Protein AF-0000000070424679 (afdb_homodimer)

InterPro domains:
  IPR006015 Universal stress protein A family [PR01438] (1-17)
  IPR006015 Universal stress protein A family [PR01438] (101-113)
  IPR006015 Universal stress protein A family [PR01438] (119-141)
  IPR006016 UspA [PF00582] (3-141)
  IPR014729 Rossmann-like alpha/beta/alpha sandwich fold [G3DSA:3.40.50.620] (1-145)

pLDDT: mean 89.79, std 11.65, range [38.34, 98.81]

Solvent-accessible surface area (backbone atoms only — not comparable to full-atom values): 15444 Å² total; per-residue (Å²): 121,49,31,36,35,32,47,42,64,94,25,70,28,18,50,46,26,52,52,51,39,57,71,69,49,62,54,93,71,39,44,36,35,39,36,29,51,55,81,71,73,72,66,55,88,82,44,55,70,65,57,46,51,51,49,49,50,50,50,51,50,51,50,50,52,48,45,51,53,52,49,47,55,29,50,76,68,71,41,67,63,43,77,43,79,46,89,40,91,48,49,29,58,51,52,35,49,49,34,58,76,63,60,27,57,28,36,38,28,15,28,42,56,80,68,81,62,78,88,42,72,53,28,72,43,42,51,44,31,66,60,61,36,76,33,23,30,35,37,24,41,66,67,78,126,123,48,31,35,34,33,49,41,64,93,26,69,28,18,50,45,26,52,51,50,41,56,73,69,48,62,54,93,71,40,42,35,34,40,37,29,51,56,81,69,73,75,66,55,88,82,42,55,70,66,58,46,51,51,50,48,49,49,51,51,49,52,50,51,52,50,44,51,52,54,48,47,55,29,50,76,69,71,42,66,63,43,79,43,78,46,89,41,92,49,47,29,58,51,51,35,49,49,35,58,75,63,60,29,57,29,36,38,28,15,26,44,54,80,67,82,62,78,87,42,73,53,28,73,44,42,51,44,32,68,61,62,36,76,34,23,31,36,37,25,39,64,68,78,126

Secondary structure (DSSP, 8-state):
--EEEEE--SSHHHHHHHHHHHHHT--TT-EEEEEE-------GGGS-HHHHHHHHHHHHHHHHHHHHHHHHHHHHTT--EEEEE---S-HHHHHHHHHHHTT-SEEEEES--S---TT-SS-HHHHHHHHH-SS-EEEE-----/--EEEEE--SSHHHHHHHHHHHHHT--TT-EEEEEE-------GGGS-HHHHHHHHHHHHHHHHHHHHHHHHHHHHTT--EEEEE---S-HHHHHHHHHHHTT-SEEEEES--S---TT-SS-HHHHHHHHH-SS-EEEE-----

Nearest PDB structures (foldseek):
  3hgm-assembly2_D  TM=7.136E-01  e=1.224E-08  Halomonas elongata
  4wy2-assembly1_A-2  TM=7.194E-01  e=3.970E-05  Proteus mirabilis HI4320
  4r2k-assembly1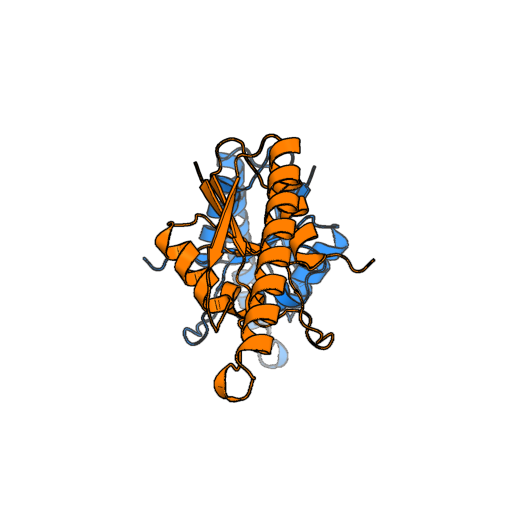_A-2  TM=7.271E-01  e=1.182E-04  Salmonella enterica subsp. enterica serovar Typhimurium str. LT2
  5cb0-assembly1_A  TM=6.574E-01  e=2.245E-04  Escherichia coli K-12
  5cb0-assembly1_B  TM=6.335E-01  e=4.000E-04  Escherichia coli K-12

Radius of gyration: 21.27 Å; Cα contacts (8 Å, |Δi|>4): 521; chains: 2; bounding box: 37×75×49 Å

Foldseek 3Di:
DFEEEQEADPFVQSVCQLVVCLVPPDDPPYEYEYEYEDAPPCPVPVDDPVVSVVVVVVSVVRLVVRVCVVCVVCVVSVHDYHYYYDYDNQLLVVSLVVCVVVVGQEYTYEQDDDDPDPVDSRDPSLVSNCVRHPHYYHYDYDDDD/DFEEEQEADPFVQSVCQLVVCLVPPDDPPYEYEYEYEDAPPCPVPVDDPVVSVVVVVVSVVRLVVRVCVSCVVCVVSVHDYHYYYDYDNQLLVVSLVVCVVVVGQEYTYEQDDPDPDPVDSRDPSLVSNCVRHPHYYHYDYDPDD

Organism: Crassostrea virginica (NCBI:txid6565)

Sequence (290 aa):
MATVVISVDESEFADYAFQWYVTNFHKPGNKVILLHVPESYINATTMSPGRVMELQRESDGKTSDLKQKFIDKASKLGIEAEFRVENADKPGHAIVDVAQKENATFVVTGTRGMGKFRRTIMGSVSDFVVHHAHCPVLVCRHKDKMATVVISVDESEFADYAFQWYVTNFHKPGNKVILLHVPESYINATTMSPGRVMELQRESDGKTSDLKQKFIDKASKLGIEAEFRVENADKPGHAIVDVAQKENATFVVTGTRGMGKFRRTIMGSVSDFVVHHAHCPVLVCRHKDK

Structure (mmCIF, N/CA/C/O backbone):
data_AF-0000000070424679-model_v1
#
loop_
_entity.id
_entity.type
_entity.pdbx_description
1 polymer 'Universal stress protein A-like protein isoform X4'
#
loop_
_atom_site.group_PDB
_atom_site.id
_atom_site.type_symbol
_atom_site.label_atom_id
_atom_site.label_alt_id
_atom_site.label_comp_id
_atom_site.label_asym_id
_atom_site.label_entity_id
_atom_site.label_seq_id
_atom_site.pdbx_PDB_ins_code
_atom_site.Cartn_x
_atom_site.Cartn_y
_atom_site.Cartn_z
_atom_site.occupancy
_atom_site.B_iso_or_equiv
_atom_site.auth_seq_id
_atom_site.auth_comp_id
_atom_site.auth_asym_id
_atom_site.auth_atom_id
_atom_site.pdbx_PDB_model_num
ATOM 1 N N . MET A 1 1 ? -18.391 6.199 -2.715 1 84.19 1 MET A N 1
ATOM 2 C CA . MET A 1 1 ? -17.344 7.199 -2.482 1 84.19 1 MET A CA 1
ATOM 3 C C . MET A 1 1 ? -16.312 6.688 -1.484 1 84.19 1 MET A C 1
ATOM 5 O O . MET A 1 1 ? -16.672 6.148 -0.435 1 84.19 1 MET A O 1
ATOM 9 N N . ALA A 1 2 ? -14.984 6.691 -1.828 1 93.62 2 ALA A N 1
ATOM 10 C CA . ALA A 1 2 ? -13.938 6.199 -0.937 1 93.62 2 ALA A CA 1
ATOM 11 C C . ALA A 1 2 ? -13.312 7.336 -0.137 1 93.62 2 ALA A C 1
ATOM 13 O O . ALA A 1 2 ? -13.164 8.453 -0.645 1 93.62 2 ALA A O 1
ATOM 14 N N . THR A 1 3 ? -13.078 7.125 1.125 1 97.12 3 THR A N 1
ATOM 15 C CA . THR A 1 3 ? -12.32 8.047 1.962 1 97.12 3 THR A CA 1
ATOM 16 C C . THR A 1 3 ? -10.844 7.652 1.993 1 97.12 3 THR A C 1
ATOM 18 O O . THR A 1 3 ? -10.5 6.535 2.381 1 97.12 3 THR A O 1
ATOM 21 N N . VAL A 1 4 ? -10.047 8.594 1.632 1 98.19 4 VAL A N 1
ATOM 22 C CA . VAL A 1 4 ? -8.609 8.336 1.539 1 98.19 4 VAL A CA 1
ATOM 23 C C . VAL A 1 4 ? -7.859 9.25 2.502 1 98.19 4 VAL A C 1
ATOM 25 O O . VAL A 1 4 ? -8.062 10.469 2.496 1 98.19 4 VAL A O 1
ATOM 28 N N . VAL A 1 5 ? -7.066 8.664 3.328 1 98.69 5 VAL A N 1
ATOM 29 C CA . VAL A 1 5 ? -6.168 9.445 4.18 1 98.69 5 VAL A CA 1
ATOM 30 C C . VAL A 1 5 ? -4.746 9.375 3.627 1 98.69 5 VAL A C 1
ATOM 32 O O . VAL A 1 5 ? -4.168 8.289 3.516 1 98.69 5 VAL A O 1
ATOM 35 N N . ILE A 1 6 ? -4.238 10.516 3.244 1 98.81 6 ILE A N 1
ATOM 36 C CA . ILE A 1 6 ? -2.867 10.609 2.756 1 98.81 6 ILE A CA 1
ATOM 37 C C . ILE A 1 6 ? -2 11.32 3.791 1 98.81 6 ILE A C 1
ATOM 39 O O . ILE A 1 6 ? -2.242 12.484 4.117 1 98.81 6 ILE A O 1
ATOM 43 N N . SER A 1 7 ? -1.004 10.609 4.297 1 98.38 7 SER A N 1
ATOM 44 C CA . SER A 1 7 ? -0.065 11.234 5.223 1 98.38 7 SER A CA 1
ATOM 45 C C . SER A 1 7 ? 0.917 12.141 4.484 1 98.38 7 SER A C 1
ATOM 47 O O . SER A 1 7 ? 1.618 11.695 3.574 1 98.38 7 SER A O 1
ATOM 49 N N . VAL A 1 8 ? 0.96 13.422 4.953 1 97.88 8 VAL A N 1
ATOM 50 C CA . VAL A 1 8 ? 1.829 14.344 4.23 1 97.88 8 VAL A CA 1
ATOM 51 C C . VAL A 1 8 ? 2.742 15.07 5.219 1 97.88 8 VAL A C 1
ATOM 53 O O . VAL A 1 8 ? 2.377 15.273 6.375 1 97.88 8 VAL A O 1
ATOM 56 N N . ASP A 1 9 ? 3.902 15.352 4.77 1 95 9 ASP A N 1
ATOM 57 C CA . ASP A 1 9 ? 4.879 16.188 5.449 1 95 9 ASP A CA 1
ATOM 58 C C . ASP A 1 9 ? 5.707 17 4.449 1 95 9 ASP A C 1
ATOM 60 O O . ASP A 1 9 ? 5.328 17.109 3.281 1 95 9 ASP A O 1
ATOM 64 N N . GLU A 1 10 ? 6.746 17.547 4.836 1 93.75 10 GLU A N 1
ATOM 65 C CA . GLU A 1 10 ? 7.508 18.453 3.969 1 93.75 10 GLU A CA 1
ATOM 66 C C . GLU A 1 10 ? 8.445 17.672 3.053 1 93.75 10 GLU A C 1
ATOM 68 O O . GLU A 1 10 ? 9.109 18.25 2.191 1 93.75 10 GLU A O 1
ATOM 73 N N . SER A 1 11 ? 8.508 16.375 3.203 1 92.12 11 SER A N 1
ATOM 74 C CA . SER A 1 11 ? 9.469 15.562 2.469 1 92.12 11 SER A CA 1
ATOM 75 C C . SER A 1 11 ? 9.039 15.375 1.018 1 92.12 11 SER A C 1
ATOM 77 O O . SER A 1 11 ? 7.855 15.484 0.696 1 92.12 11 SER A O 1
ATOM 79 N N . GLU A 1 12 ? 9.992 15.086 0.1 1 93.12 12 GLU A N 1
ATOM 80 C CA . GLU A 1 12 ? 9.727 14.742 -1.294 1 93.12 12 GLU A CA 1
ATOM 81 C C . GLU A 1 12 ? 8.969 13.422 -1.404 1 93.12 12 GLU A C 1
ATOM 83 O O . GLU A 1 12 ? 8.242 13.195 -2.371 1 93.12 12 GLU A O 1
ATOM 88 N N . PHE A 1 13 ? 9.062 12.609 -0.377 1 93.81 13 PHE A N 1
ATOM 89 C CA . PHE A 1 13 ? 8.391 11.32 -0.38 1 93.81 13 PHE A CA 1
ATOM 90 C C . PHE A 1 13 ? 6.887 11.484 -0.227 1 93.81 13 PHE A C 1
ATOM 92 O O . PHE A 1 13 ? 6.105 10.805 -0.899 1 93.81 13 PHE A O 1
ATOM 99 N N . ALA A 1 14 ? 6.508 12.422 0.66 1 95.75 14 ALA A N 1
ATOM 100 C CA . ALA A 1 14 ? 5.086 12.727 0.818 1 95.75 14 ALA A CA 1
ATOM 101 C C . ALA A 1 14 ? 4.512 13.344 -0.454 1 95.75 14 ALA A C 1
ATOM 103 O O . ALA A 1 14 ? 3.398 13.008 -0.866 1 95.75 14 ALA A O 1
ATOM 104 N N . ASP A 1 15 ? 5.328 14.188 -1.061 1 95.94 15 ASP A N 1
ATOM 105 C CA . ASP A 1 15 ? 4.922 14.812 -2.316 1 95.94 15 ASP A CA 1
ATOM 106 C C . ASP A 1 15 ? 4.719 13.758 -3.406 1 95.94 15 ASP A C 1
ATOM 108 O O . ASP A 1 15 ? 3.707 13.773 -4.113 1 95.94 15 ASP A O 1
ATOM 112 N N . TYR A 1 16 ? 5.625 12.898 -3.512 1 96.38 16 TYR A N 1
ATOM 113 C CA . TYR A 1 16 ? 5.531 11.836 -4.5 1 96.38 16 TYR A CA 1
ATOM 114 C C . TYR A 1 16 ? 4.312 10.961 -4.242 1 96.38 16 TYR A C 1
ATOM 116 O O . TYR A 1 16 ? 3.588 10.602 -5.176 1 96.38 16 TYR A O 1
ATOM 124 N N . ALA A 1 17 ? 4.094 10.625 -2.98 1 97.81 17 ALA A N 1
ATOM 125 C CA . ALA A 1 17 ? 2.967 9.758 -2.639 1 97.81 17 ALA A CA 1
ATOM 126 C C . ALA A 1 17 ? 1.644 10.391 -3.061 1 97.81 17 ALA A C 1
ATOM 128 O O . ALA A 1 17 ? 0.786 9.719 -3.643 1 97.81 17 ALA A O 1
ATOM 129 N N . PHE A 1 18 ? 1.521 11.664 -2.822 1 97.94 18 PHE A N 1
ATOM 130 C CA . PHE A 1 18 ? 0.32 12.383 -3.229 1 97.94 18 PHE A CA 1
ATOM 131 C C . PHE A 1 18 ? 0.158 12.359 -4.742 1 97.94 18 PHE A C 1
ATOM 133 O O . PHE A 1 18 ? -0.899 11.984 -5.254 1 97.94 18 PHE A O 1
ATOM 140 N N . GLN A 1 19 ? 1.21 12.688 -5.414 1 96.56 19 GLN A N 1
ATOM 141 C CA . GLN A 1 19 ? 1.159 12.758 -6.871 1 96.56 19 GLN A CA 1
ATOM 142 C C . GLN A 1 19 ? 0.869 11.383 -7.477 1 96.56 19 GLN A C 1
ATOM 144 O O . GLN A 1 19 ? 0.065 11.266 -8.406 1 96.56 19 GLN A O 1
ATOM 149 N N . TRP A 1 20 ? 1.558 10.43 -6.945 1 96.38 20 TRP A N 1
ATOM 150 C CA . TRP A 1 20 ? 1.379 9.07 -7.453 1 96.38 20 TRP A CA 1
ATOM 151 C C . TRP A 1 20 ? -0.062 8.609 -7.27 1 96.38 20 TRP A C 1
ATOM 153 O O . TRP A 1 20 ? -0.676 8.078 -8.203 1 96.38 20 TRP A O 1
ATOM 163 N N . TYR A 1 21 ? -0.632 8.836 -6.039 1 96.75 21 TYR A N 1
ATOM 164 C CA . TYR A 1 21 ? -2.02 8.477 -5.773 1 96.75 21 TYR A CA 1
ATOM 165 C C . TYR A 1 21 ? -2.959 9.141 -6.773 1 96.75 21 TYR A C 1
ATOM 167 O O . TYR A 1 21 ? -3.793 8.477 -7.391 1 96.75 21 TYR A O 1
ATOM 175 N N . VAL A 1 22 ? -2.756 10.391 -6.969 1 96 22 VAL A N 1
ATOM 176 C CA . VAL A 1 22 ? -3.674 11.172 -7.797 1 96 22 VAL A CA 1
ATOM 177 C C . VAL A 1 22 ? -3.6 10.688 -9.242 1 96 22 VAL A C 1
ATOM 179 O O . VAL A 1 22 ? -4.621 10.594 -9.93 1 96 22 VAL A O 1
ATOM 182 N N . THR A 1 23 ? -2.432 10.328 -9.648 1 93.81 23 THR A N 1
ATOM 183 C CA . THR A 1 23 ? -2.205 9.938 -11.031 1 93.81 23 THR A CA 1
ATOM 184 C C . THR A 1 23 ? -2.734 8.523 -11.281 1 93.81 23 THR A C 1
ATOM 186 O O . THR A 1 23 ? -3.348 8.266 -12.32 1 93.81 23 THR A O 1
ATOM 189 N N . ASN A 1 24 ? -2.596 7.688 -10.328 1 93.62 24 ASN A N 1
ATOM 190 C CA . ASN A 1 24 ? -2.805 6.273 -10.625 1 93.62 24 ASN A CA 1
ATOM 191 C C . ASN A 1 24 ? -4.086 5.75 -9.984 1 93.62 24 ASN A C 1
ATOM 193 O O . ASN A 1 24 ? -4.676 4.781 -10.469 1 93.62 24 ASN A O 1
ATOM 197 N N . PHE A 1 25 ? -4.504 6.438 -8.867 1 92.06 25 PHE A N 1
ATOM 198 C CA . PHE A 1 25 ? -5.484 5.727 -8.055 1 92.06 25 PHE A CA 1
ATOM 199 C C . PHE A 1 25 ? -6.703 6.598 -7.781 1 92.06 25 PHE A C 1
ATOM 201 O O . PHE A 1 25 ? -7.785 6.09 -7.492 1 92.06 25 PHE A O 1
ATOM 208 N N . HIS A 1 26 ? -6.609 7.848 -7.898 1 94.38 26 HIS A N 1
ATOM 209 C CA . HIS A 1 26 ? -7.715 8.719 -7.516 1 94.38 26 HIS A CA 1
ATOM 210 C C . HIS A 1 26 ? -8.906 8.539 -8.453 1 94.38 26 HIS A C 1
ATOM 212 O O . HIS A 1 26 ? -8.734 8.406 -9.664 1 94.38 26 HIS A O 1
ATOM 218 N N . LYS A 1 27 ? -10.07 8.57 -7.867 1 91.75 27 LYS A N 1
ATOM 219 C CA . LYS A 1 27 ? -11.344 8.609 -8.578 1 91.75 27 LYS A CA 1
ATOM 220 C C . LYS A 1 27 ? -12.172 9.812 -8.156 1 91.75 27 LYS A C 1
ATOM 222 O O . LYS A 1 27 ? -12.18 10.188 -6.98 1 91.75 27 LYS A O 1
ATOM 227 N N . PRO A 1 28 ? -12.844 10.352 -9.172 1 90.56 28 PRO A N 1
ATOM 228 C CA . PRO A 1 28 ? -13.734 11.453 -8.797 1 90.56 28 PRO A CA 1
ATOM 229 C C . PRO A 1 28 ? -14.719 11.078 -7.695 1 90.56 28 PRO A C 1
ATOM 231 O O . PRO A 1 28 ? -15.281 9.977 -7.719 1 90.56 28 PRO A O 1
ATOM 234 N N . GLY A 1 29 ? -14.852 11.898 -6.75 1 92.19 29 GLY A N 1
ATOM 235 C CA . GLY A 1 29 ? -15.789 11.648 -5.664 1 92.19 29 GLY A CA 1
ATOM 236 C C . GLY A 1 29 ? -15.117 11.148 -4.398 1 92.19 29 GLY A C 1
ATOM 237 O O . GLY A 1 29 ? -15.719 11.164 -3.324 1 92.19 29 GLY A O 1
ATOM 238 N N . ASN A 1 30 ? -13.898 10.695 -4.516 1 95.06 30 ASN A N 1
ATOM 239 C CA . ASN A 1 30 ? -13.18 10.289 -3.311 1 95.06 30 ASN A CA 1
ATOM 240 C C . ASN A 1 30 ? -12.977 11.461 -2.355 1 95.06 30 ASN A C 1
ATOM 242 O O . ASN A 1 30 ? -12.688 12.578 -2.787 1 95.06 30 ASN A O 1
ATOM 246 N N . LYS A 1 31 ? -13.242 11.211 -1.141 1 96 31 LYS A N 1
ATOM 247 C CA . LYS A 1 31 ? -12.867 12.164 -0.098 1 96 31 LYS A CA 1
ATOM 248 C C . LYS A 1 31 ? -11.398 12.008 0.281 1 96 31 LYS A C 1
ATOM 250 O O . LYS A 1 31 ? -10.992 10.977 0.811 1 96 31 LYS A O 1
ATOM 255 N N . VAL A 1 32 ? -10.711 13.094 0.037 1 98.19 32 VAL A N 1
ATOM 256 C CA . VAL A 1 32 ? -9.281 13.039 0.296 1 98.19 32 VAL A CA 1
ATOM 257 C C . VAL A 1 32 ? -8.945 13.859 1.538 1 98.19 32 VAL A C 1
ATOM 259 O O . VAL A 1 32 ? -9.25 15.055 1.602 1 98.19 32 VAL A O 1
ATOM 262 N N . ILE A 1 33 ? -8.359 13.227 2.508 1 98.62 33 ILE A N 1
ATOM 263 C CA . ILE A 1 33 ? -7.844 13.883 3.709 1 98.62 33 ILE A CA 1
ATOM 264 C C . ILE A 1 33 ? -6.316 13.883 3.686 1 98.62 33 ILE A C 1
ATOM 266 O O . ILE A 1 33 ? -5.691 12.828 3.756 1 98.62 33 ILE A O 1
ATOM 270 N N . LEU A 1 34 ? -5.801 15.062 3.523 1 98.81 34 LEU A N 1
ATOM 271 C CA . LEU A 1 34 ? -4.363 15.258 3.668 1 98.81 34 LEU A CA 1
ATOM 272 C C . LEU A 1 34 ? -3.99 15.484 5.129 1 98.81 34 LEU A C 1
ATOM 274 O O . LEU A 1 34 ? -4.246 16.562 5.68 1 98.81 34 LEU A O 1
ATOM 278 N N . LEU A 1 35 ? -3.361 14.492 5.707 1 98.75 35 LEU A N 1
ATOM 279 C CA . LEU A 1 35 ? -3.121 14.516 7.148 1 98.75 35 LEU A CA 1
ATOM 280 C C . LEU A 1 35 ? -1.663 14.852 7.449 1 98.75 35 LEU A C 1
ATOM 282 O O . LEU A 1 35 ? -0.754 14.156 6.98 1 98.75 35 LEU A O 1
ATO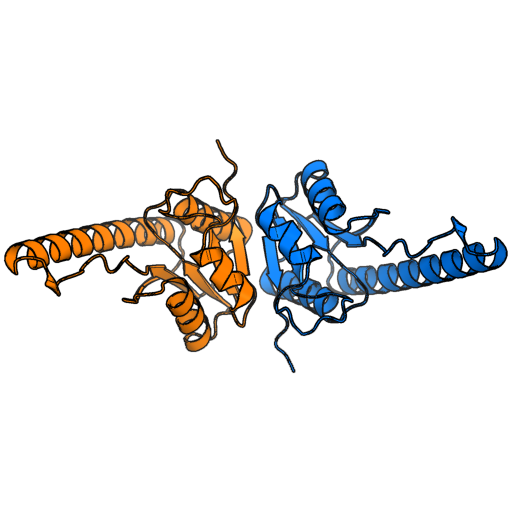M 286 N N . HIS A 1 36 ? -1.484 15.867 8.172 1 97.88 36 HIS A N 1
ATOM 287 C CA . HIS A 1 36 ? -0.166 16.266 8.648 1 97.88 36 HIS A CA 1
ATOM 288 C C . HIS A 1 36 ? -0.067 16.141 10.164 1 97.88 36 HIS A C 1
ATOM 290 O O . HIS A 1 36 ? -0.934 16.625 10.891 1 97.88 36 HIS A O 1
ATOM 296 N N . VAL A 1 37 ? 0.953 15.438 10.602 1 95.12 37 VAL A N 1
ATOM 297 C CA . VAL A 1 37 ? 1.248 15.297 12.023 1 95.12 37 VAL A CA 1
ATOM 298 C C . VAL A 1 37 ? 2.613 15.906 12.328 1 95.12 37 VAL A C 1
ATOM 300 O O . VAL A 1 37 ? 3.639 15.227 12.242 1 95.12 37 VAL A O 1
ATOM 303 N N . PRO A 1 38 ? 2.617 17.172 12.719 1 89.62 38 PRO A N 1
ATOM 304 C CA . PRO A 1 38 ? 3.9 17.844 12.961 1 89.62 38 PRO A CA 1
ATOM 305 C C . PRO A 1 38 ? 4.664 17.25 14.141 1 89.62 38 PRO A C 1
ATOM 307 O O . PRO A 1 38 ? 4.051 16.75 15.086 1 89.62 38 PRO A O 1
ATOM 310 N N . GLU A 1 39 ? 6.016 17.125 13.969 1 75.56 39 GLU A N 1
ATOM 311 C CA . GLU A 1 39 ? 6.836 16.688 15.102 1 75.56 39 GLU A CA 1
ATOM 312 C C . GLU A 1 39 ? 6.719 17.656 16.266 1 75.56 39 GLU A C 1
ATOM 314 O O . GLU A 1 39 ? 6.676 18.875 16.078 1 75.56 39 GLU A O 1
ATOM 319 N N . SER A 1 40 ? 6.195 17.188 17.375 1 66.38 40 SER A N 1
ATOM 320 C CA . SER A 1 40 ? 6.145 18.062 18.547 1 66.38 40 SER A CA 1
ATOM 321 C C . SER A 1 40 ? 7.535 18.297 19.125 1 66.38 40 SER A C 1
ATOM 323 O O . SER A 1 40 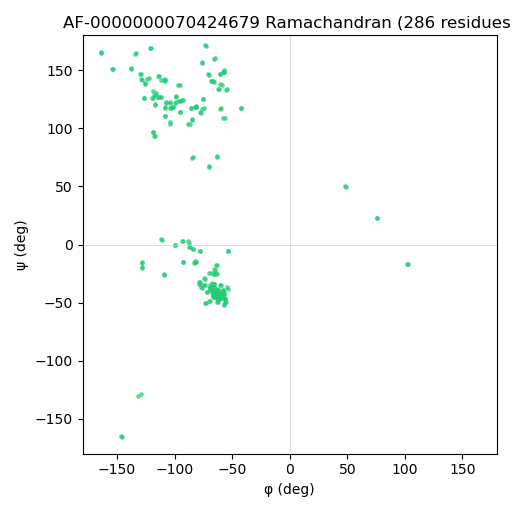? 8.18 17.359 19.594 1 66.38 40 SER A O 1
ATOM 325 N N . TYR A 1 41 ? 8.453 18.984 18.453 1 55.41 41 TYR A N 1
ATOM 326 C CA . TYR A 1 41 ? 9.773 19.25 19 1 55.41 41 TYR A CA 1
ATOM 327 C C . TYR A 1 41 ? 9.672 19.906 20.375 1 55.41 41 TYR A C 1
ATOM 329 O O . TYR A 1 41 ? 10.688 20.203 21 1 55.41 41 TYR A O 1
ATOM 337 N N . ILE A 1 42 ? 8.57 20.281 20.938 1 55.19 42 ILE A N 1
ATOM 338 C CA . ILE A 1 42 ? 8.703 21.234 22.047 1 55.19 42 ILE A CA 1
ATOM 339 C C . ILE A 1 42 ? 9.008 20.469 23.328 1 55.19 42 ILE A C 1
ATOM 341 O O . ILE A 1 42 ? 8.156 19.75 23.859 1 55.19 42 ILE A O 1
ATOM 345 N N . ASN A 1 43 ? 10.273 20 23.438 1 58.94 43 ASN A N 1
ATOM 346 C CA . ASN A 1 43 ? 10.602 19.812 24.844 1 58.94 43 ASN A CA 1
ATOM 347 C C . ASN A 1 43 ? 10.578 21.125 25.609 1 58.94 43 ASN A C 1
ATOM 349 O O . ASN A 1 43 ? 11.609 21.781 25.766 1 58.94 43 ASN A O 1
ATOM 353 N N . ALA A 1 44 ? 9.453 21.609 25.891 1 61.19 44 ALA A N 1
ATOM 354 C CA . ALA A 1 44 ? 9.188 22.922 26.484 1 61.19 44 ALA A CA 1
ATOM 355 C C . ALA A 1 44 ? 9.789 23.031 27.875 1 61.19 44 ALA A C 1
ATOM 357 O O . ALA A 1 44 ? 9.961 24.125 28.406 1 61.19 44 ALA A O 1
ATOM 358 N N . THR A 1 45 ? 10.109 21.844 28.453 1 64.44 45 THR A N 1
ATOM 359 C CA . THR A 1 45 ? 10.469 21.938 29.875 1 64.44 45 THR A CA 1
ATOM 360 C C . THR A 1 45 ? 11.812 22.641 30.047 1 64.44 45 THR A C 1
ATOM 362 O O . THR A 1 45 ? 12.07 23.266 31.078 1 64.44 45 THR A O 1
ATOM 365 N N . THR A 1 46 ? 12.617 22.594 29.016 1 70.12 46 THR A N 1
ATOM 366 C CA . THR A 1 46 ? 13.938 23.172 29.25 1 70.12 46 THR A CA 1
ATOM 367 C C . THR A 1 46 ? 14.133 24.453 28.469 1 70.12 46 THR A C 1
ATOM 369 O O . THR A 1 46 ? 15.203 25.062 28.5 1 70.12 46 THR A O 1
ATOM 372 N N . MET A 1 47 ? 13.094 24.859 27.797 1 73.44 47 MET A N 1
ATOM 373 C CA . MET A 1 47 ? 13.258 26 26.906 1 73.44 47 MET A CA 1
ATOM 374 C C . MET A 1 47 ? 12.555 27.234 27.484 1 73.44 47 MET A C 1
ATOM 376 O O . MET A 1 47 ? 11.586 27.109 28.234 1 73.44 47 MET A O 1
ATOM 380 N N . SER A 1 48 ? 13.258 28.328 27.297 1 81.75 48 SER A N 1
ATOM 381 C CA . SER A 1 48 ? 12.609 29.578 27.719 1 81.75 48 SER A CA 1
ATOM 382 C C . SER A 1 48 ? 11.273 29.766 27.016 1 81.75 48 SER A C 1
ATOM 384 O O . SER A 1 48 ? 11.07 29.266 25.906 1 81.75 48 SER A O 1
ATOM 386 N N . PRO A 1 49 ? 10.352 30.438 27.703 1 80.88 49 PRO A N 1
ATOM 387 C CA . PRO A 1 49 ? 9.039 30.703 27.094 1 80.88 49 PRO A CA 1
ATOM 388 C C . PRO A 1 49 ? 9.133 31.375 25.734 1 80.88 49 PRO A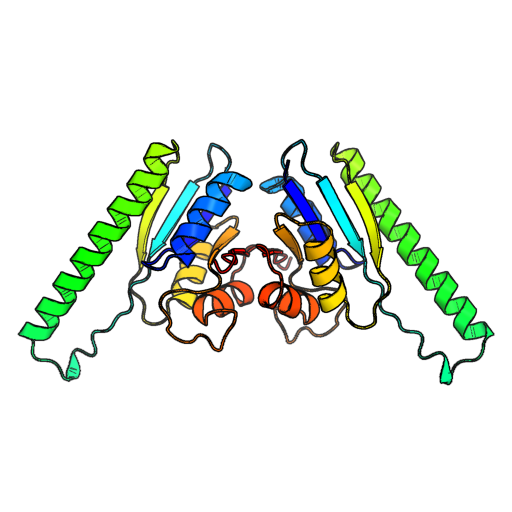 C 1
ATOM 390 O O . PRO A 1 49 ? 8.336 31.094 24.844 1 80.88 49 PRO A O 1
ATOM 393 N N . GLY A 1 50 ? 10.023 32.219 25.609 1 79.12 50 GLY A N 1
ATOM 394 C CA . GLY A 1 50 ? 10.203 32.906 24.328 1 79.12 50 GLY A CA 1
ATOM 395 C C . GLY A 1 50 ? 10.609 32 23.203 1 79.12 50 GLY A C 1
ATOM 396 O O . GLY A 1 50 ? 10.094 32.094 22.094 1 79.12 50 GLY A O 1
ATOM 397 N N . ARG A 1 51 ? 11.5 31.156 23.562 1 80.75 51 ARG A N 1
ATOM 398 C CA . ARG A 1 51 ? 11.969 30.203 22.547 1 80.75 51 ARG A CA 1
ATOM 399 C C . ARG A 1 51 ? 10.859 29.234 22.156 1 80.75 51 ARG A C 1
ATOM 401 O O . ARG A 1 51 ? 10.727 28.875 20.984 1 80.75 51 ARG A O 1
ATOM 408 N N . VAL A 1 52 ? 10.047 28.938 23.125 1 78.88 52 VAL A N 1
ATOM 409 C CA . VAL A 1 52 ? 8.922 28.031 22.875 1 78.88 52 VAL A CA 1
ATOM 410 C C . VAL A 1 52 ? 7.926 28.703 21.938 1 78.88 52 VAL A C 1
ATOM 412 O O . VAL A 1 52 ? 7.445 28.078 20.984 1 78.88 52 VAL A O 1
ATOM 415 N N . MET A 1 53 ? 7.742 29.969 22.172 1 81.88 53 MET A N 1
ATOM 416 C CA . MET A 1 53 ? 6.809 30.719 21.328 1 81.88 53 MET A CA 1
ATOM 417 C C . MET A 1 53 ? 7.336 30.844 19.906 1 81.88 53 MET A C 1
ATOM 419 O O . MET A 1 53 ? 6.57 30.75 18.938 1 81.88 53 MET A O 1
ATOM 423 N N . GLU A 1 54 ? 8.586 31.016 19.766 1 82.25 54 GLU A N 1
ATOM 424 C CA . GLU A 1 54 ? 9.219 31.141 18.453 1 82.25 54 GLU A CA 1
ATOM 425 C C . GLU A 1 54 ? 9.125 29.828 17.688 1 82.25 54 GLU A C 1
ATOM 427 O O . GLU A 1 54 ? 8.82 29.812 16.484 1 82.25 54 GLU A O 1
ATOM 432 N N . LEU A 1 55 ? 9.297 28.812 18.359 1 77.88 55 LEU A N 1
ATOM 433 C CA . LEU A 1 55 ? 9.242 27.5 17.734 1 77.88 55 LEU A CA 1
ATOM 434 C C . LEU A 1 55 ? 7.82 27.156 17.297 1 77.88 55 LEU A C 1
ATOM 436 O O . LEU A 1 55 ? 7.609 26.562 16.25 1 77.88 55 LEU A O 1
ATOM 440 N N . GLN A 1 56 ? 6.977 27.578 18.094 1 79.69 56 GLN A N 1
ATOM 441 C CA . GLN A 1 56 ? 5.574 27.359 17.766 1 79.69 56 GLN A CA 1
ATOM 442 C C . GLN A 1 56 ? 5.168 28.141 16.516 1 79.69 56 GLN A C 1
ATOM 444 O O . GLN A 1 56 ? 4.457 27.609 15.664 1 79.69 56 GLN A O 1
ATOM 449 N N . ARG A 1 57 ? 5.656 29.312 16.516 1 83.19 57 ARG A N 1
ATOM 450 C CA . ARG A 1 57 ? 5.352 30.141 15.352 1 83.19 57 ARG A CA 1
ATOM 451 C C . ARG A 1 57 ? 5.961 29.562 14.078 1 83.19 57 ARG A C 1
ATOM 453 O O . ARG A 1 57 ? 5.324 29.562 13.023 1 83.19 57 ARG A O 1
ATOM 460 N N . GLU A 1 58 ? 7.086 29.125 14.18 1 82.25 58 GLU A N 1
ATOM 461 C CA . GLU A 1 58 ? 7.758 28.516 13.047 1 82.25 58 GLU A CA 1
ATOM 462 C C . GLU A 1 58 ? 7.012 27.266 12.578 1 82.25 58 GLU A C 1
ATOM 464 O O . GLU A 1 58 ? 6.84 27.047 11.375 1 82.25 58 GLU A O 1
ATOM 469 N N . SER A 1 59 ? 6.633 26.562 13.516 1 82.88 59 SER A N 1
ATOM 470 C CA . SER A 1 59 ? 5.891 25.344 13.203 1 82.88 59 SER A CA 1
ATOM 471 C C . SER A 1 59 ? 4.559 25.672 12.539 1 82.88 59 SER A C 1
ATOM 473 O O . SER A 1 59 ? 4.168 25.016 11.57 1 82.88 59 SER A O 1
ATOM 475 N N . ASP A 1 60 ? 3.947 26.688 13 1 86.69 60 ASP A N 1
ATOM 476 C CA . ASP A 1 60 ? 2.674 27.125 12.43 1 86.69 60 ASP A CA 1
ATOM 477 C C . ASP A 1 60 ? 2.854 27.609 10.992 1 86.69 60 ASP A C 1
ATOM 479 O O . ASP A 1 60 ? 2.02 27.328 10.133 1 86.69 60 ASP A O 1
ATOM 483 N N . GLY A 1 61 ? 3.953 28.328 10.836 1 89.56 61 GLY A N 1
ATOM 484 C CA . GLY A 1 61 ? 4.254 28.781 9.492 1 89.56 61 GLY A CA 1
ATOM 485 C C . GLY A 1 61 ? 4.516 27.656 8.523 1 89.56 61 GLY A C 1
ATOM 486 O O . GLY A 1 61 ? 4 27.656 7.402 1 89.56 61 GLY A O 1
ATOM 487 N N . LYS A 1 62 ? 5.211 26.734 8.93 1 90.81 62 LYS A N 1
ATOM 488 C CA . LYS A 1 62 ? 5.516 25.562 8.102 1 90.81 62 LYS A CA 1
ATOM 489 C C . LYS A 1 62 ? 4.25 24.781 7.773 1 90.81 62 LYS A C 1
ATOM 491 O O . LYS A 1 62 ? 4.078 24.328 6.641 1 90.81 62 LYS A O 1
ATOM 496 N N . THR A 1 63 ? 3.451 24.688 8.766 1 93.88 63 THR A N 1
ATOM 497 C CA . THR A 1 63 ? 2.199 23.953 8.57 1 93.88 63 THR A CA 1
ATOM 498 C C . THR A 1 63 ? 1.3 24.688 7.582 1 93.88 63 THR A C 1
ATOM 500 O O . THR A 1 63 ? 0.671 24.062 6.727 1 93.88 63 THR A O 1
ATOM 503 N N . SER A 1 64 ? 1.293 26 7.711 1 95.5 64 SER A N 1
ATOM 504 C CA . SER A 1 64 ? 0.494 26.797 6.789 1 95.5 64 SER A CA 1
ATOM 505 C C . SER A 1 64 ? 1.009 26.688 5.359 1 95.5 64 SER A C 1
ATOM 507 O O . SER A 1 64 ? 0.222 26.547 4.422 1 95.5 64 SER A O 1
ATOM 509 N N . ASP A 1 65 ? 2.285 26.719 5.191 1 96.88 65 ASP A N 1
ATOM 510 C CA . ASP A 1 65 ? 2.896 26.562 3.873 1 96.88 65 ASP A CA 1
ATOM 511 C C . ASP A 1 65 ? 2.594 25.188 3.283 1 96.88 65 ASP A C 1
ATOM 513 O O . ASP A 1 65 ? 2.307 25.078 2.092 1 96.88 65 ASP A O 1
ATOM 517 N N . LEU A 1 66 ? 2.664 24.234 4.102 1 97.25 66 LEU A N 1
ATOM 518 C CA . LEU A 1 66 ? 2.393 22.875 3.662 1 97.25 66 LEU A CA 1
ATOM 519 C C . LEU A 1 66 ? 0.94 22.719 3.223 1 97.25 66 LEU A C 1
ATOM 521 O O . LEU A 1 66 ? 0.661 22.109 2.186 1 97.25 66 LEU A O 1
ATOM 525 N N . LYS A 1 67 ? 0.073 23.266 4.004 1 97.81 67 LYS A N 1
ATOM 526 C CA . LYS A 1 67 ? -1.347 23.266 3.662 1 97.81 67 LYS A CA 1
ATOM 527 C C . LYS A 1 67 ? -1.588 23.891 2.297 1 97.81 67 LYS A C 1
ATOM 529 O O . LYS A 1 67 ? -2.246 23.297 1.439 1 97.81 67 LYS A O 1
ATOM 534 N N . GLN A 1 68 ? -1.027 25.016 2.125 1 97.88 68 GLN A N 1
ATOM 535 C CA . GLN A 1 68 ? -1.212 25.719 0.858 1 97.88 68 GLN A CA 1
ATOM 536 C C . GLN A 1 68 ? -0.663 24.906 -0.307 1 97.88 68 GLN A C 1
ATOM 538 O O . GLN A 1 68 ? -1.308 24.797 -1.353 1 97.88 68 GLN A O 1
ATOM 543 N N . LYS A 1 69 ? 0.45 24.375 -0.105 1 97.88 69 LYS A N 1
ATOM 544 C CA . LYS A 1 69 ? 1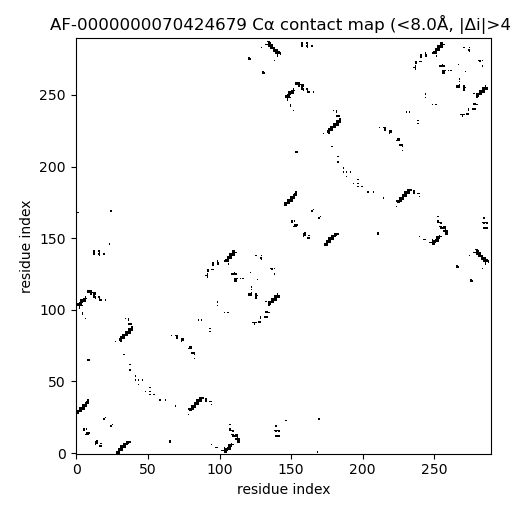.104 23.578 -1.141 1 97.88 69 LYS A CA 1
ATOM 545 C C . LYS A 1 69 ? 0.209 22.422 -1.595 1 97.88 69 LYS A C 1
ATOM 547 O O . LYS A 1 69 ? -0.074 22.281 -2.787 1 97.88 69 LYS A O 1
ATOM 552 N N . PHE A 1 70 ? -0.281 21.656 -0.689 1 98.31 70 PHE A N 1
ATOM 553 C CA . PHE A 1 70 ? -1.011 20.453 -1.041 1 98.31 70 PHE A CA 1
ATOM 554 C C . PHE A 1 70 ? -2.432 20.781 -1.481 1 98.31 70 PHE A C 1
ATOM 556 O O . PHE A 1 70 ? -2.98 20.125 -2.369 1 98.31 70 PHE A O 1
ATOM 563 N N . ILE A 1 71 ? -3.016 21.812 -0.876 1 97.81 71 ILE A N 1
ATOM 564 C CA . ILE A 1 71 ? -4.352 22.234 -1.293 1 97.81 71 ILE A CA 1
ATOM 565 C C . ILE A 1 71 ? -4.301 22.797 -2.707 1 97.81 71 ILE A C 1
ATOM 567 O O . ILE A 1 71 ? -5.176 22.531 -3.529 1 97.81 71 ILE A O 1
ATOM 571 N N . ASP A 1 72 ? -3.27 23.547 -2.979 1 97.44 72 ASP A N 1
ATOM 572 C CA . ASP A 1 72 ? -3.098 24.078 -4.324 1 97.44 72 ASP A CA 1
ATOM 573 C C . ASP A 1 72 ? -2.916 22.953 -5.344 1 97.44 72 ASP A C 1
ATOM 575 O O . ASP A 1 72 ? -3.51 22.984 -6.422 1 97.44 72 ASP A O 1
ATOM 579 N N . LYS A 1 73 ? -2.113 22.031 -5.027 1 97.12 73 LYS A N 1
ATOM 580 C CA . LYS A 1 73 ? -1.895 20.891 -5.906 1 97.12 73 LYS A CA 1
ATOM 581 C C . LYS A 1 73 ? -3.201 20.156 -6.184 1 97.12 73 LYS A C 1
ATOM 583 O O . LYS A 1 73 ? -3.5 19.812 -7.336 1 97.12 73 LYS A O 1
ATOM 588 N N . ALA A 1 74 ? -3.939 19.938 -5.082 1 97.31 74 ALA A N 1
ATOM 589 C CA . ALA A 1 74 ? -5.219 19.25 -5.227 1 97.31 74 ALA A CA 1
ATOM 590 C C . ALA A 1 74 ? -6.188 20.047 -6.082 1 97.31 74 ALA A C 1
ATOM 592 O O . ALA A 1 74 ? -6.836 19.516 -6.98 1 97.31 74 ALA A O 1
ATOM 593 N N . SER A 1 75 ? -6.199 21.344 -5.824 1 95.94 75 SER A N 1
ATOM 594 C CA . SER A 1 75 ? -7.117 22.234 -6.535 1 95.94 75 SER A CA 1
ATOM 595 C C . SER A 1 75 ? -6.793 22.281 -8.023 1 95.94 75 SER A C 1
ATOM 597 O O . SER A 1 75 ? -7.699 22.25 -8.867 1 95.94 75 SER A O 1
ATOM 599 N N . LYS A 1 76 ? -5.547 22.297 -8.32 1 96.12 76 LYS A N 1
ATOM 600 C CA . LYS A 1 76 ? -5.105 22.344 -9.711 1 96.12 76 LYS A CA 1
ATOM 601 C C . LYS A 1 76 ? -5.539 21.078 -10.461 1 96.12 76 LYS A C 1
ATOM 603 O O . LYS A 1 76 ? -5.758 21.125 -11.672 1 96.12 76 LYS A O 1
ATOM 608 N N . LEU A 1 77 ? -5.723 20.062 -9.711 1 94.31 77 LEU A N 1
ATOM 609 C CA . LEU A 1 77 ? -6.094 18.797 -10.312 1 94.31 77 LEU A CA 1
ATOM 610 C C . LEU A 1 77 ? -7.598 18.562 -10.195 1 94.31 77 LEU A C 1
ATOM 612 O O . LEU A 1 77 ? -8.086 17.484 -10.555 1 94.31 77 LEU A O 1
ATOM 616 N N . GLY A 1 78 ? -8.312 19.5 -9.586 1 93.94 78 GLY A N 1
ATOM 617 C CA . GLY A 1 78 ? -9.75 19.375 -9.414 1 93.94 78 GLY A CA 1
ATOM 618 C C . GLY A 1 78 ? -10.141 18.406 -8.312 1 93.94 78 GLY A C 1
ATOM 619 O O . GLY A 1 78 ? -11.227 17.828 -8.344 1 93.94 78 GLY A O 1
ATOM 620 N N . ILE A 1 79 ? -9.25 18.188 -7.398 1 95.19 79 ILE A N 1
ATOM 621 C CA . ILE A 1 79 ? -9.492 17.266 -6.305 1 95.19 79 ILE A CA 1
ATOM 622 C C . ILE A 1 79 ? -9.891 18.031 -5.051 1 95.19 79 ILE A C 1
ATOM 624 O O . ILE A 1 79 ? -9.203 18.969 -4.645 1 95.19 79 ILE A O 1
ATOM 628 N N . GLU A 1 80 ? -11.016 17.703 -4.578 1 90.81 80 GLU A N 1
ATOM 629 C CA . GLU A 1 80 ? -11.406 18.266 -3.283 1 90.81 80 GLU A CA 1
ATOM 630 C C . GLU A 1 80 ? -10.703 17.531 -2.139 1 90.81 80 GLU A C 1
ATOM 632 O O . GLU A 1 80 ? -10.953 16.344 -1.899 1 90.81 80 GLU A O 1
ATOM 637 N N . ALA A 1 81 ? -9.859 18.266 -1.476 1 97.25 81 ALA A N 1
ATOM 638 C CA . ALA A 1 81 ? -9.078 17.672 -0.392 1 97.25 81 ALA A CA 1
ATOM 639 C C . ALA A 1 81 ? -9.188 18.5 0.884 1 97.25 81 ALA A C 1
ATOM 641 O O . ALA A 1 81 ? -9.25 19.734 0.828 1 97.25 81 ALA A O 1
ATOM 642 N N . GLU A 1 82 ? -9.242 17.828 1.974 1 98.06 82 GLU A N 1
ATOM 643 C CA . GLU A 1 82 ? -9.164 18.438 3.299 1 98.06 82 GLU A CA 1
ATOM 644 C C . GLU A 1 82 ? -7.754 18.328 3.871 1 98.06 82 GLU A C 1
ATOM 646 O O . GLU A 1 82 ? -7.148 17.25 3.846 1 98.06 82 GLU A O 1
ATOM 651 N N . PHE A 1 83 ? -7.301 19.438 4.25 1 98.5 83 PHE A N 1
ATOM 652 C CA . PHE A 1 83 ? -6.035 19.406 4.969 1 98.5 83 PHE A CA 1
ATOM 653 C C . PHE A 1 83 ? -6.266 19.406 6.477 1 98.5 83 PHE A C 1
ATOM 655 O O . PHE A 1 83 ? -6.895 20.312 7.016 1 98.5 83 PHE A O 1
ATOM 662 N N . ARG A 1 84 ? -5.719 18.406 7.113 1 98.12 84 ARG A N 1
ATOM 663 C CA . ARG A 1 84 ? -5.926 18.219 8.547 1 98.12 84 ARG A CA 1
ATOM 664 C C . ARG A 1 84 ? -4.594 18.125 9.281 1 98.12 84 ARG A C 1
ATOM 666 O O . ARG A 1 84 ? -3.664 17.469 8.812 1 98.12 84 ARG A O 1
ATOM 673 N N . VAL A 1 85 ? -4.578 18.797 10.422 1 96.94 85 VAL A N 1
ATOM 674 C CA . VAL A 1 85 ? -3.402 18.719 11.281 1 96.94 85 VAL A CA 1
ATOM 675 C C . VAL A 1 85 ? -3.75 17.984 12.57 1 96.94 85 VAL A C 1
ATOM 677 O O . VAL A 1 85 ? -4.77 18.266 13.203 1 96.94 85 VAL A O 1
ATOM 680 N N . GLU A 1 86 ? -2.986 17 12.867 1 95.06 86 GLU A N 1
ATOM 681 C CA . GLU A 1 86 ? -3.104 16.297 14.141 1 95.06 86 GLU A CA 1
ATOM 682 C C . GLU A 1 86 ? -1.832 16.438 14.969 1 95.06 86 GLU A C 1
ATOM 684 O O . GLU A 1 86 ? -0.742 16.094 14.508 1 95.06 86 GLU A O 1
ATOM 689 N N . ASN A 1 87 ? -2.016 17.016 16.188 1 90.12 87 ASN A N 1
ATOM 690 C CA . ASN A 1 87 ? -0.884 17.078 17.109 1 90.12 87 ASN A CA 1
ATOM 691 C C . ASN A 1 87 ? -0.754 15.805 17.938 1 90.12 87 ASN A C 1
ATOM 693 O O . ASN A 1 87 ? -1.697 15.406 18.625 1 90.12 87 ASN A O 1
ATOM 697 N N . ALA A 1 88 ? 0.341 15.188 17.734 1 90.44 88 ALA A N 1
ATOM 698 C CA . ALA A 1 88 ? 0.585 13.938 18.453 1 90.44 88 ALA A CA 1
ATOM 699 C C . ALA A 1 88 ? 2.08 13.672 18.594 1 90.44 88 ALA A C 1
ATOM 701 O O . ALA A 1 88 ? 2.879 14.086 17.75 1 90.44 88 ALA A O 1
ATOM 702 N N . ASP A 1 89 ? 2.451 12.977 19.672 1 88 89 ASP A N 1
ATOM 703 C CA . ASP A 1 89 ? 3.844 12.594 19.891 1 88 89 ASP A CA 1
ATOM 704 C C . ASP A 1 89 ? 4.254 11.461 18.953 1 88 89 ASP A C 1
ATOM 706 O O . ASP A 1 89 ? 5.426 11.336 18.594 1 88 89 ASP A O 1
ATOM 710 N N . LYS A 1 90 ? 3.273 10.617 18.578 1 92.44 90 LYS A N 1
ATOM 711 C CA . LYS A 1 90 ? 3.521 9.469 17.719 1 92.44 90 LYS A CA 1
ATOM 712 C C . LYS A 1 90 ? 2.73 9.578 16.406 1 92.44 90 LYS A C 1
ATOM 714 O O . LYS A 1 90 ? 1.576 9.148 16.344 1 92.44 90 LYS A O 1
ATOM 719 N N . PRO A 1 91 ? 3.354 10.047 15.422 1 94.38 91 PRO A N 1
ATOM 720 C CA . PRO A 1 91 ? 2.65 10.305 14.164 1 94.38 91 PRO A CA 1
ATOM 721 C C . PRO A 1 91 ? 1.976 9.055 13.602 1 94.38 91 PRO A C 1
ATOM 723 O O . PRO A 1 91 ? 0.854 9.133 13.094 1 94.38 91 PRO A O 1
ATOM 726 N N . GLY A 1 92 ? 2.631 7.922 13.703 1 96.12 92 GLY A N 1
ATOM 727 C CA . GLY A 1 92 ? 2.037 6.684 13.227 1 96.12 92 GLY A CA 1
ATOM 728 C C . GLY A 1 92 ? 0.697 6.375 13.867 1 96.12 92 GLY A C 1
ATOM 729 O O . GLY A 1 92 ? -0.264 6.031 13.172 1 96.12 92 GLY A O 1
ATOM 730 N N . HIS A 1 93 ? 0.633 6.582 15.188 1 97.06 93 HIS A N 1
ATOM 731 C CA . HIS A 1 93 ? -0.605 6.344 15.922 1 97.06 93 HIS A CA 1
ATOM 732 C C . HIS A 1 93 ? -1.701 7.309 15.477 1 97.06 93 HIS A C 1
ATOM 734 O O . HIS A 1 93 ? -2.85 6.902 15.281 1 97.06 93 HIS A O 1
ATOM 740 N N . ALA A 1 94 ? -1.306 8.5 15.297 1 97.31 94 ALA A N 1
ATOM 741 C CA . ALA A 1 94 ? -2.271 9.516 14.891 1 97.31 94 ALA A CA 1
ATOM 742 C C . ALA A 1 94 ? -2.863 9.195 13.523 1 97.31 94 ALA A C 1
ATOM 744 O O . ALA A 1 94 ? -4.07 9.344 13.312 1 97.31 94 ALA A O 1
ATOM 745 N N . ILE A 1 95 ? -2.078 8.719 12.633 1 98.31 95 ILE A N 1
ATOM 746 C CA . ILE A 1 95 ? -2.525 8.398 11.281 1 98.31 95 ILE A CA 1
ATOM 747 C C . ILE A 1 95 ? -3.516 7.234 11.328 1 98.31 95 ILE A C 1
ATOM 749 O O . ILE A 1 95 ? -4.578 7.289 10.711 1 98.31 95 ILE A O 1
ATOM 753 N N . VAL A 1 96 ? -3.199 6.25 12.109 1 98.06 96 VAL A N 1
ATOM 754 C CA . VAL A 1 96 ? -4.059 5.078 12.242 1 98.06 96 VAL A CA 1
ATOM 755 C C . VAL A 1 96 ? -5.379 5.48 12.898 1 98.06 96 VAL A C 1
ATOM 757 O O . VAL A 1 96 ? -6.453 5.059 12.461 1 98.06 96 VAL A O 1
ATOM 760 N N . ASP A 1 97 ? -5.309 6.363 13.867 1 98.19 97 ASP A N 1
ATOM 761 C CA . ASP A 1 97 ? -6.496 6.82 14.586 1 98.19 97 ASP A CA 1
ATOM 762 C C . ASP A 1 97 ? -7.418 7.617 13.664 1 98.19 97 ASP A C 1
ATOM 764 O O . ASP A 1 97 ? -8.633 7.402 13.656 1 98.19 97 ASP A O 1
ATOM 768 N N . VAL A 1 98 ? -6.812 8.461 12.898 1 98.31 98 VAL A N 1
ATOM 769 C CA . VAL A 1 98 ? -7.613 9.281 11.984 1 98.31 98 VAL A CA 1
ATOM 770 C C . VAL A 1 98 ? -8.25 8.398 10.914 1 98.31 98 VAL A C 1
ATOM 772 O O . VAL A 1 98 ? -9.414 8.57 10.57 1 98.31 98 VAL A O 1
ATOM 775 N N . ALA A 1 99 ? -7.477 7.453 10.406 1 98.12 99 ALA A N 1
ATOM 776 C CA . ALA A 1 99 ? -8.023 6.527 9.422 1 98.12 99 ALA A CA 1
ATOM 777 C C . ALA A 1 99 ? -9.227 5.777 9.977 1 98.12 99 ALA A C 1
ATOM 779 O O . ALA A 1 99 ? -10.234 5.598 9.281 1 98.12 99 ALA A O 1
ATOM 780 N N . GLN A 1 100 ? -9.133 5.391 11.219 1 97.5 100 GLN A N 1
ATOM 781 C CA . GLN A 1 100 ? -10.219 4.66 11.859 1 97.5 100 GLN A CA 1
ATOM 782 C C . GLN A 1 100 ? -11.43 5.559 12.086 1 97.5 100 GLN A C 1
ATOM 784 O O . GLN A 1 100 ? -12.555 5.191 11.742 1 97.5 100 GLN A O 1
ATOM 789 N N . LYS A 1 101 ? -11.172 6.711 12.633 1 98 101 LYS A N 1
ATOM 790 C CA . LYS A 1 101 ? -12.242 7.656 12.953 1 98 101 LYS A CA 1
ATOM 791 C C . LYS A 1 101 ? -13.008 8.062 11.695 1 98 101 LYS A C 1
ATOM 793 O O . LYS A 1 101 ? -14.227 8.25 11.734 1 98 101 LYS A O 1
ATOM 798 N N . GLU A 1 102 ? -12.297 8.164 10.586 1 97.69 102 GLU A N 1
ATOM 799 C CA . GLU A 1 102 ? -12.898 8.633 9.344 1 97.69 102 GLU A CA 1
ATOM 800 C C . GLU A 1 102 ? -13.391 7.457 8.5 1 97.69 102 GLU A C 1
ATOM 802 O O . GLU A 1 102 ? -13.828 7.645 7.363 1 97.69 102 GLU A O 1
ATOM 807 N N . ASN A 1 103 ? -13.25 6.227 9.078 1 96.88 103 ASN A N 1
ATOM 808 C CA . ASN A 1 103 ? -13.578 5.031 8.312 1 96.88 103 ASN A CA 1
ATOM 809 C C . ASN A 1 103 ? -12.93 5.055 6.926 1 96.88 103 ASN A C 1
ATOM 811 O O . ASN A 1 103 ? -13.602 4.824 5.918 1 96.88 103 ASN A O 1
ATOM 815 N N . ALA A 1 104 ? -11.648 5.328 6.914 1 97.44 104 ALA A N 1
ATOM 816 C CA . ALA A 1 104 ? -10.906 5.418 5.66 1 97.44 104 ALA A CA 1
ATOM 817 C C . ALA A 1 104 ? -10.984 4.109 4.879 1 97.44 104 ALA A C 1
ATOM 819 O O . ALA A 1 104 ? -10.891 3.025 5.461 1 97.44 104 ALA A O 1
ATOM 820 N N . THR A 1 105 ? -11.18 4.227 3.584 1 96.88 105 THR A N 1
ATOM 821 C CA . THR A 1 105 ? -11.102 3.072 2.693 1 96.88 105 THR A CA 1
ATOM 822 C C . THR A 1 105 ? -9.664 2.566 2.582 1 96.88 105 THR A C 1
ATOM 824 O O . THR A 1 105 ? -9.438 1.359 2.506 1 96.88 105 THR A O 1
ATOM 827 N N . PHE A 1 106 ? -8.758 3.512 2.57 1 97.31 106 PHE A N 1
ATOM 828 C CA . PHE A 1 106 ? -7.348 3.158 2.586 1 97.31 106 PHE A CA 1
ATOM 829 C C . PHE A 1 106 ? -6.492 4.359 2.971 1 97.31 106 PHE A C 1
ATOM 831 O O . PHE A 1 106 ? -6.98 5.488 3.008 1 97.31 106 PHE A O 1
ATOM 838 N N . VAL A 1 107 ? -5.25 4.082 3.311 1 98.5 107 VAL A N 1
ATOM 839 C CA . VAL A 1 107 ? -4.258 5.098 3.656 1 98.5 107 VAL A CA 1
ATOM 840 C C . VAL A 1 107 ? -3.148 5.113 2.607 1 98.5 107 VAL A C 1
ATOM 842 O O . VAL A 1 107 ? -2.758 4.066 2.09 1 98.5 107 VAL A O 1
ATOM 845 N N . VAL A 1 108 ? -2.615 6.285 2.32 1 98.62 108 VAL A N 1
ATOM 846 C CA . VAL A 1 108 ? -1.468 6.469 1.438 1 98.62 108 VAL A CA 1
ATOM 847 C C . VAL A 1 108 ? -0.306 7.078 2.219 1 98.62 108 VAL A C 1
ATOM 849 O O . VAL A 1 108 ? -0.48 8.078 2.926 1 98.62 108 VAL A O 1
ATOM 852 N N . THR A 1 109 ? 0.84 6.477 2.137 1 97.75 109 THR A N 1
ATOM 853 C CA . THR A 1 109 ? 2.045 6.996 2.775 1 97.75 109 THR A CA 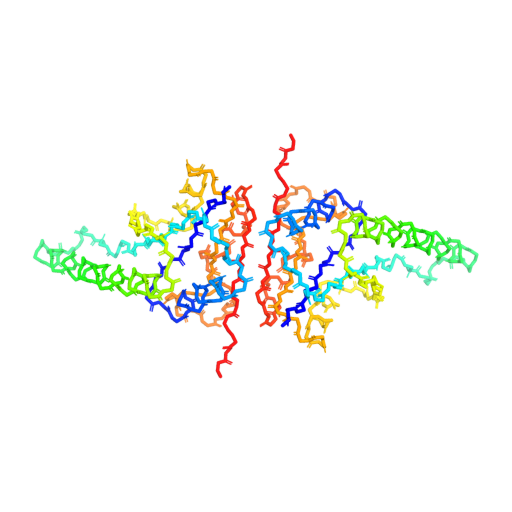1
ATOM 854 C C . THR A 1 109 ? 3.248 6.871 1.844 1 97.75 109 THR A C 1
ATOM 856 O O . THR A 1 109 ? 3.258 6.027 0.946 1 97.75 109 THR A O 1
ATOM 859 N N . GLY A 1 110 ? 4.188 7.762 2.004 1 96 110 GLY A N 1
ATOM 860 C CA . GLY A 1 110 ? 5.512 7.477 1.467 1 96 110 GLY A CA 1
ATOM 861 C C . GLY A 1 110 ? 6.262 6.422 2.254 1 96 110 GLY A C 1
ATOM 862 O O . GLY A 1 110 ? 5.836 6.035 3.344 1 96 110 GLY A O 1
ATOM 863 N N . THR A 1 111 ? 7.379 6.012 1.693 1 91.94 111 THR A N 1
ATOM 864 C CA . THR A 1 111 ? 8.219 5.035 2.387 1 91.94 111 THR A CA 1
ATOM 865 C C . THR A 1 111 ? 9.023 5.707 3.492 1 91.94 111 THR A C 1
ATOM 867 O O . THR A 1 111 ? 9.312 5.086 4.52 1 91.94 111 THR A O 1
ATOM 870 N N . ARG A 1 112 ? 9.328 7.023 3.123 1 87.44 112 ARG A N 1
ATOM 871 C CA . ARG A 1 112 ? 10.125 7.812 4.059 1 87.44 112 ARG A CA 1
ATOM 872 C C . ARG A 1 112 ? 9.539 9.203 4.238 1 87.44 112 ARG A C 1
ATOM 874 O O . ARG A 1 112 ? 8.633 9.602 3.5 1 87.44 112 ARG A O 1
ATOM 881 N N . GLY A 1 113 ? 10.016 9.75 5.27 1 84.25 113 GLY A N 1
ATOM 882 C CA . GLY A 1 113 ? 9.648 11.133 5.547 1 84.25 113 GLY A CA 1
ATOM 883 C C . GLY A 1 113 ? 10.852 12.023 5.82 1 84.25 113 GLY A C 1
ATOM 884 O O . GLY A 1 113 ? 11.82 12.016 5.062 1 84.25 113 GLY A O 1
ATOM 885 N N . MET A 1 114 ? 10.68 12.648 6.871 1 74.69 114 MET A N 1
ATOM 886 C CA . MET A 1 114 ? 11.68 13.664 7.191 1 74.69 114 MET A CA 1
ATOM 887 C C . MET A 1 114 ? 12.844 13.055 7.965 1 74.69 114 MET A C 1
ATOM 889 O O . MET A 1 114 ? 13.852 13.727 8.211 1 74.69 114 MET A O 1
ATOM 893 N N . GLY A 1 115 ? 12.688 11.781 8.227 1 72.75 115 GLY A N 1
ATOM 894 C CA . GLY A 1 115 ? 13.75 11.164 9.008 1 72.75 115 GLY A CA 1
ATOM 895 C C . GLY A 1 115 ? 15.047 11.008 8.234 1 72.75 115 GLY A C 1
ATOM 896 O O . GLY A 1 115 ? 15.047 11.008 7.004 1 72.75 115 GLY A O 1
ATOM 897 N N . LYS A 1 116 ? 16.109 11.141 8.992 1 63.78 116 LYS A N 1
ATOM 898 C CA . LYS A 1 116 ? 17.438 11.125 8.398 1 63.78 116 LYS A CA 1
ATOM 899 C C . LYS A 1 116 ? 17.969 9.703 8.281 1 63.78 116 LYS A C 1
ATOM 901 O O . LYS A 1 116 ? 19.094 9.492 7.797 1 63.78 116 LYS A O 1
ATOM 906 N N . PHE A 1 117 ? 17.188 8.883 8.664 1 63.09 117 PHE A N 1
ATOM 907 C CA . PHE A 1 117 ? 17.812 7.566 8.711 1 63.09 117 PHE A CA 1
ATOM 908 C C . PHE A 1 117 ? 17.703 6.867 7.363 1 63.09 117 PHE A C 1
ATOM 910 O O . PHE A 1 117 ? 16.609 6.477 6.945 1 63.09 117 PHE A O 1
ATOM 917 N N . ARG A 1 118 ? 18.781 6.887 6.719 1 64.69 118 ARG A N 1
ATOM 918 C CA . ARG A 1 118 ? 18.922 6.297 5.391 1 64.69 118 ARG A CA 1
ATOM 919 C C . ARG A 1 118 ? 19.062 4.781 5.473 1 64.69 118 ARG A C 1
ATOM 921 O O . ARG A 1 118 ? 19.016 4.094 4.453 1 64.69 118 ARG A O 1
ATOM 92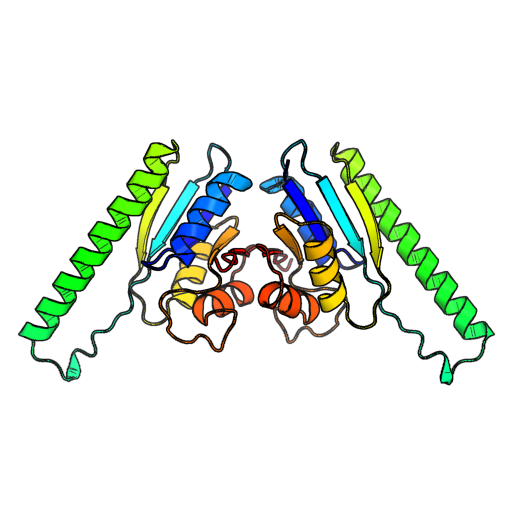8 N N . ARG A 1 119 ? 19.156 4.293 6.84 1 65.19 119 ARG A N 1
ATOM 929 C CA . ARG A 1 119 ? 19.531 2.891 6.98 1 65.19 119 ARG A CA 1
ATOM 930 C C . ARG A 1 119 ? 18.328 1.983 6.781 1 65.19 119 ARG A C 1
ATOM 932 O O . ARG A 1 119 ? 18.469 0.763 6.676 1 65.19 119 ARG A O 1
ATOM 939 N N . THR A 1 120 ? 17.266 2.766 6.863 1 72 120 THR A N 1
ATOM 940 C CA . THR A 1 120 ? 16.062 1.961 6.656 1 72 120 THR A CA 1
ATOM 941 C C . THR A 1 120 ? 15.383 2.336 5.344 1 72 120 THR A C 1
ATOM 943 O O . THR A 1 120 ? 15.461 3.482 4.902 1 72 120 THR A O 1
ATOM 946 N N . ILE A 1 121 ? 14.898 1.322 4.73 1 79 121 ILE A N 1
ATOM 947 C CA . ILE A 1 121 ? 14.188 1.579 3.48 1 79 121 ILE A CA 1
ATOM 948 C C . ILE A 1 121 ? 12.828 2.207 3.773 1 79 121 ILE A C 1
ATOM 950 O O . ILE A 1 121 ? 12.422 3.158 3.104 1 79 121 ILE A O 1
ATOM 954 N N . MET A 1 122 ? 12.305 1.701 4.914 1 90.19 122 MET A N 1
ATOM 955 C CA . MET A 1 122 ? 11 2.234 5.273 1 90.19 122 MET A CA 1
ATOM 956 C C . MET A 1 122 ? 11.07 3.002 6.59 1 90.19 122 MET A C 1
ATOM 958 O O . MET A 1 122 ? 11.641 2.512 7.57 1 90.19 122 MET A O 1
ATOM 962 N N . GLY A 1 123 ? 10.57 4.133 6.633 1 90.94 123 GLY A N 1
ATOM 963 C CA . GLY A 1 123 ? 10.531 4.941 7.84 1 90.94 123 GLY A CA 1
ATOM 964 C C . GLY A 1 123 ? 9.672 4.336 8.938 1 90.94 123 GLY A C 1
ATOM 965 O O . GLY A 1 123 ? 8.781 3.533 8.656 1 90.94 123 GLY A O 1
ATOM 966 N N . SER A 1 124 ? 9.914 4.797 10.125 1 91.44 124 SER A N 1
ATOM 967 C CA . SER A 1 124 ? 9.25 4.258 11.305 1 91.44 124 SER A CA 1
ATOM 968 C C . SER A 1 124 ? 7.75 4.539 11.266 1 91.44 124 SER A C 1
ATOM 970 O O . SER A 1 124 ? 6.945 3.705 11.68 1 91.44 124 SER A O 1
ATOM 972 N N . VAL A 1 125 ? 7.336 5.641 10.734 1 93.31 125 VAL A N 1
ATOM 973 C CA . VAL A 1 125 ? 5.926 6.016 10.703 1 93.31 125 VAL A CA 1
ATOM 974 C C . VAL A 1 125 ? 5.184 5.156 9.68 1 93.31 125 VAL A C 1
ATOM 976 O O . VAL A 1 125 ? 4.168 4.539 10 1 93.31 125 VAL A O 1
ATOM 979 N N . SER A 1 126 ? 5.688 5.062 8.492 1 95.62 126 SER A N 1
ATOM 980 C CA . SER A 1 126 ? 5.059 4.238 7.465 1 95.62 126 SER A CA 1
ATOM 981 C C . SER A 1 126 ? 5.027 2.771 7.879 1 95.62 126 SER A C 1
ATOM 983 O O . SER A 1 126 ? 4.035 2.076 7.645 1 95.62 126 SER A O 1
ATOM 985 N N . ASP A 1 127 ? 6.07 2.375 8.477 1 94 127 ASP A N 1
ATOM 986 C CA . ASP A 1 127 ? 6.125 1.003 8.969 1 94 127 ASP A CA 1
ATOM 987 C C . ASP A 1 127 ? 5.023 0.745 10 1 94 127 ASP A C 1
ATOM 989 O O . ASP A 1 127 ? 4.328 -0.27 9.93 1 94 127 ASP A O 1
ATOM 993 N N . PHE A 1 128 ? 4.883 1.67 10.906 1 94.69 128 PHE A N 1
ATOM 994 C CA . PHE A 1 128 ? 3.838 1.543 11.922 1 94.69 128 PHE A CA 1
ATOM 995 C C . PHE A 1 128 ? 2.459 1.506 11.273 1 94.69 128 PHE A C 1
ATOM 997 O O . PHE A 1 128 ? 1.625 0.667 11.625 1 94.69 128 PHE A O 1
ATOM 1004 N N . VAL A 1 129 ? 2.211 2.283 10.336 1 97 129 VAL A N 1
ATOM 1005 C CA . VAL A 1 129 ? 0.904 2.408 9.695 1 97 129 VAL A CA 1
ATOM 1006 C C . VAL A 1 129 ? 0.564 1.113 8.961 1 97 129 VAL A C 1
ATOM 1008 O O . VAL A 1 129 ? -0.542 0.585 9.102 1 97 129 VAL A O 1
ATOM 1011 N N . VAL A 1 130 ? 1.494 0.583 8.25 1 96 130 VAL A N 1
ATOM 1012 C CA . VAL A 1 130 ? 1.224 -0.615 7.461 1 96 130 VAL A CA 1
ATOM 1013 C C . VAL A 1 130 ? 0.915 -1.786 8.391 1 96 130 VAL A C 1
ATOM 1015 O O . VAL A 1 130 ? 0.103 -2.652 8.062 1 96 130 VAL A O 1
ATOM 1018 N N . HIS A 1 131 ? 1.389 -1.733 9.562 1 94.5 131 HIS A N 1
ATOM 1019 C CA . HIS A 1 131 ? 1.232 -2.855 10.477 1 94.5 131 HIS A CA 1
ATOM 1020 C C . HIS A 1 131 ? -0.011 -2.689 11.344 1 94.5 131 HIS A C 1
ATOM 1022 O O . HIS A 1 131 ? -0.512 -3.664 11.914 1 94.5 131 HIS A O 1
ATOM 1028 N N . HIS A 1 132 ? -0.547 -1.455 11.352 1 94.94 132 HIS A N 1
ATOM 1029 C CA . HIS A 1 132 ? -1.547 -1.253 12.398 1 94.94 132 HIS A CA 1
ATOM 1030 C C . HIS A 1 132 ? -2.84 -0.688 11.82 1 94.94 132 HIS A C 1
ATOM 1032 O O . HIS A 1 132 ? -3.873 -0.679 12.492 1 94.94 132 HIS A O 1
ATOM 1038 N N . ALA A 1 133 ? -2.752 -0.195 10.617 1 95.75 133 ALA A N 1
ATOM 1039 C CA . ALA A 1 133 ? -3.975 0.349 10.031 1 95.75 133 ALA A CA 1
ATOM 1040 C C . ALA A 1 133 ? -5.055 -0.725 9.922 1 95.75 133 ALA A C 1
ATOM 1042 O O . ALA A 1 133 ? -4.754 -1.885 9.625 1 95.75 133 ALA A O 1
ATOM 1043 N N . HIS A 1 134 ? -6.281 -0.354 10.062 1 94.25 134 HIS A N 1
ATOM 1044 C CA . HIS A 1 134 ? -7.402 -1.28 9.961 1 94.25 134 HIS A CA 1
ATOM 1045 C C . HIS A 1 134 ? -7.797 -1.5 8.5 1 94.25 134 HIS A C 1
ATOM 1047 O O . HIS A 1 134 ? -8.547 -2.426 8.188 1 94.25 134 HIS A O 1
ATOM 1053 N N . CYS A 1 135 ? -7.344 -0.664 7.668 1 96.31 135 CYS A N 1
ATOM 1054 C CA . CYS A 1 135 ? -7.684 -0.668 6.25 1 96.31 135 CYS A CA 1
ATOM 1055 C C . CYS A 1 135 ? -6.438 -0.828 5.391 1 96.31 135 CYS A C 1
ATOM 1057 O O . CYS A 1 135 ? -5.316 -0.781 5.902 1 96.31 135 CYS A O 1
ATOM 1059 N N . PRO A 1 136 ? -6.578 -1.062 4.125 1 97.31 136 PRO A N 1
ATOM 1060 C CA . PRO A 1 136 ? -5.43 -1.185 3.223 1 97.31 136 PRO A CA 1
ATOM 1061 C C . PRO A 1 136 ? -4.531 0.053 3.236 1 97.31 136 PRO A C 1
ATOM 1063 O O . PRO A 1 136 ? -5.016 1.166 3.459 1 97.31 136 PRO A O 1
ATOM 1066 N N . VAL A 1 137 ? -3.273 -0.184 3.027 1 98.25 137 VAL A N 1
ATOM 1067 C CA . VAL A 1 137 ? -2.291 0.895 3.01 1 98.25 137 VAL A CA 1
ATOM 1068 C C . VAL A 1 137 ? -1.487 0.842 1.712 1 98.25 137 VAL A C 1
ATOM 1070 O O . VAL A 1 137 ? -0.98 -0.215 1.331 1 98.25 137 VAL A O 1
ATOM 1073 N N . LEU A 1 138 ? -1.458 1.916 1.047 1 98.25 138 LEU A N 1
ATOM 1074 C CA . LEU A 1 138 ? -0.593 2.105 -0.112 1 98.25 138 LEU A CA 1
ATOM 1075 C C . LEU A 1 138 ? 0.709 2.791 0.288 1 98.25 138 LEU A C 1
ATOM 1077 O O . LEU A 1 138 ? 0.698 3.941 0.734 1 98.25 138 LEU A O 1
ATOM 1081 N N . VAL A 1 139 ? 1.772 2.086 0.165 1 97.69 139 VAL A N 1
ATOM 1082 C CA . VAL A 1 139 ? 3.098 2.629 0.447 1 97.69 139 VAL A CA 1
ATOM 1083 C C . VAL A 1 139 ? 3.799 2.986 -0.861 1 97.69 139 VAL A C 1
ATOM 1085 O O . VAL A 1 139 ? 4.082 2.109 -1.681 1 97.69 139 VAL A O 1
ATOM 1088 N N . CYS A 1 140 ? 4.109 4.242 -1.007 1 97.19 140 CYS A N 1
ATOM 1089 C CA . CYS A 1 140 ? 4.641 4.727 -2.275 1 97.19 140 CYS A CA 1
ATOM 1090 C C . CYS A 1 140 ? 6.145 4.953 -2.186 1 97.19 140 CYS A C 1
ATOM 1092 O O . CYS A 1 140 ? 6.594 5.945 -1.605 1 97.19 140 CYS A O 1
ATOM 1094 N N . ARG A 1 141 ? 6.801 4.062 -2.75 1 88.81 141 ARG A N 1
ATOM 1095 C CA . ARG A 1 141 ? 8.25 4.207 -2.814 1 88.81 141 ARG A CA 1
ATOM 1096 C C . ARG A 1 141 ? 8.656 5.129 -3.959 1 88.81 141 ARG A C 1
ATOM 1098 O O . ARG A 1 141 ? 8.352 4.859 -5.121 1 88.81 141 ARG A O 1
ATOM 1105 N N . HIS A 1 142 ? 9.289 6.141 -3.498 1 77.44 142 HIS A N 1
ATOM 1106 C CA . HIS A 1 142 ? 9.828 7.102 -4.457 1 77.44 142 HIS A CA 1
ATOM 1107 C C . HIS A 1 142 ? 11.062 6.551 -5.156 1 77.44 142 HIS A C 1
ATOM 1109 O O . HIS A 1 142 ? 11.953 5.992 -4.508 1 77.44 142 HIS A O 1
ATOM 1115 N N . LYS A 1 143 ? 10.945 6.391 -6.508 1 67 143 LYS A N 1
ATOM 1116 C CA . LYS A 1 143 ? 12.125 5.957 -7.246 1 67 143 LYS A CA 1
ATOM 1117 C C . LYS A 1 143 ? 13.281 6.93 -7.043 1 67 143 LYS A C 1
ATOM 1119 O O . LYS A 1 143 ? 13.078 8.141 -6.984 1 67 143 LYS A O 1
ATOM 1124 N N . ASP A 1 144 ? 14.258 6.438 -6.289 1 55.25 144 ASP A N 1
ATOM 1125 C CA . ASP A 1 144 ? 15.445 7.285 -6.215 1 55.25 144 ASP A CA 1
ATOM 1126 C C . ASP A 1 144 ? 15.797 7.863 -7.582 1 55.25 144 ASP A C 1
ATOM 1128 O O . ASP A 1 144 ? 15.727 7.164 -8.594 1 55.25 144 ASP A O 1
ATOM 1132 N N . LYS A 1 145 ? 15.742 9.211 -7.676 1 38.69 145 LYS A N 1
ATOM 1133 C CA . LYS A 1 145 ? 16.375 9.805 -8.852 1 38.69 145 LYS A CA 1
ATOM 1134 C C . LYS A 1 145 ? 17.797 9.297 -9.031 1 38.69 145 LYS A C 1
ATOM 1136 O O . LYS A 1 145 ? 18.469 8.953 -8.062 1 38.69 145 LYS A O 1
ATOM 1141 N N . MET B 1 1 ? -1.451 3.064 -19.484 1 84.06 1 MET B N 1
ATOM 1142 C CA . MET B 1 1 ? -1.802 1.736 -18.984 1 84.06 1 MET B CA 1
ATOM 1143 C C . MET B 1 1 ? -0.884 1.319 -17.844 1 84.06 1 MET B C 1
ATOM 1145 O O . MET B 1 1 ? 0.335 1.475 -17.938 1 84.06 1 MET B O 1
ATOM 1149 N N . ALA B 1 2 ? -1.439 0.912 -16.641 1 93.69 2 ALA B N 1
ATOM 1150 C CA . ALA B 1 2 ? -0.628 0.514 -15.5 1 93.69 2 ALA B CA 1
ATOM 1151 C C . ALA B 1 2 ? -0.473 -1.003 -15.438 1 93.69 2 ALA B C 1
ATOM 1153 O O . ALA B 1 2 ? -1.399 -1.742 -15.781 1 93.69 2 ALA B O 1
ATOM 1154 N N . THR B 1 3 ? 0.704 -1.468 -15.148 1 97.06 3 THR B N 1
ATOM 1155 C CA . THR B 1 3 ? 0.955 -2.879 -14.867 1 97.06 3 THR B CA 1
ATOM 1156 C C . THR B 1 3 ? 0.866 -3.158 -13.375 1 97.06 3 THR B C 1
ATOM 1158 O O . THR B 1 3 ? 1.596 -2.559 -12.578 1 97.06 3 THR B O 1
ATOM 1161 N N . VAL B 1 4 ? 0.019 -4.078 -13.07 1 98.19 4 VAL B N 1
ATOM 1162 C CA . VAL B 1 4 ? -0.228 -4.402 -11.664 1 98.19 4 VAL B CA 1
ATOM 1163 C C . VAL B 1 4 ? 0.138 -5.859 -11.398 1 98.19 4 VAL B C 1
ATOM 1165 O O . VAL B 1 4 ? -0.311 -6.758 -12.109 1 98.19 4 VAL B O 1
ATOM 1168 N N . VAL B 1 5 ? 0.968 -6.055 -10.438 1 98.69 5 VAL B N 1
ATOM 1169 C CA . VAL B 1 5 ? 1.261 -7.406 -9.977 1 98.69 5 VAL B CA 1
ATOM 1170 C C . VAL B 1 5 ? 0.529 -7.676 -8.664 1 98.69 5 VAL B C 1
ATOM 1172 O O . VAL B 1 5 ? 0.745 -6.977 -7.672 1 98.69 5 VAL B O 1
ATOM 1175 N N . ILE B 1 6 ? -0.364 -8.648 -8.695 1 98.81 6 ILE B N 1
ATOM 1176 C CA . ILE B 1 6 ? -1.093 -9.055 -7.504 1 98.81 6 ILE B CA 1
ATOM 1177 C C . ILE B 1 6 ? -0.6 -10.422 -7.043 1 98.81 6 ILE B C 1
ATOM 1179 O O . ILE B 1 6 ? -0.714 -11.414 -7.773 1 98.81 6 ILE B O 1
ATOM 1183 N N . SER B 1 7 ? -0.045 -10.453 -5.84 1 98.38 7 SER B N 1
ATOM 1184 C CA . SER B 1 7 ? 0.368 -11.734 -5.273 1 98.38 7 SER B CA 1
ATOM 1185 C C . SER B 1 7 ? -0.833 -12.539 -4.781 1 98.38 7 SER B C 1
ATOM 1187 O O . SER B 1 7 ? -1.607 -12.055 -3.951 1 98.38 7 SER B O 1
ATOM 1189 N N . VAL B 1 8 ? -0.917 -13.789 -5.301 1 97.88 8 VAL B N 1
ATOM 1190 C CA . VAL B 1 8 ? -2.092 -14.57 -4.922 1 97.88 8 VAL B CA 1
ATOM 1191 C C . VAL B 1 8 ? -1.663 -15.945 -4.426 1 97.88 8 VAL B C 1
ATOM 1193 O O . VAL B 1 8 ? -0.635 -16.469 -4.852 1 97.88 8 VAL B O 1
ATOM 1196 N N . ASP B 1 9 ? -2.395 -16.438 -3.502 1 95.06 9 ASP B N 1
ATOM 1197 C CA . ASP B 1 9 ? -2.299 -17.812 -2.998 1 95.06 9 ASP B CA 1
ATOM 1198 C C . ASP B 1 9 ? -3.672 -18.344 -2.594 1 95.06 9 ASP B C 1
ATOM 1200 O O . ASP B 1 9 ? -4.699 -17.781 -2.986 1 95.06 9 ASP B O 1
ATOM 1204 N N . GLU B 1 10 ? -3.732 -19.359 -1.895 1 93.81 10 GLU B N 1
ATOM 1205 C CA . GLU B 1 10 ? -5.008 -20.016 -1.591 1 93.81 10 GLU B CA 1
ATOM 1206 C C . GLU B 1 10 ? -5.691 -19.344 -0.402 1 93.81 10 GLU B C 1
ATOM 1208 O O . GLU B 1 10 ? -6.82 -19.688 -0.05 1 93.81 10 GLU B O 1
ATOM 1213 N N . SER B 1 11 ? -5.051 -18.391 0.204 1 92.06 11 SER B N 1
ATOM 1214 C CA . SER B 1 11 ? -5.562 -17.797 1.431 1 92.06 11 SER B CA 1
ATOM 1215 C C . SER B 1 11 ? -6.715 -16.844 1.138 1 92.06 11 SER B C 1
ATOM 1217 O O . SER B 1 11 ? -6.824 -16.312 0.028 1 92.06 11 SER B O 1
ATOM 1219 N N . GLU B 1 12 ? -7.609 -16.578 2.129 1 93.19 12 GLU B N 1
ATOM 1220 C CA . GLU B 1 12 ? -8.68 -15.594 2.045 1 93.19 12 GLU B CA 1
ATOM 1221 C C . GLU B 1 12 ? -8.117 -14.18 1.947 1 93.19 12 GLU B C 1
ATOM 1223 O O . GLU B 1 12 ? -8.758 -13.289 1.395 1 93.19 12 GLU B O 1
ATOM 1228 N N . PHE B 1 13 ? -6.898 -14.016 2.377 1 93.88 13 PHE B N 1
ATOM 1229 C CA . PHE B 1 13 ? -6.262 -12.703 2.338 1 93.88 13 PHE B CA 1
ATOM 1230 C C . PHE B 1 13 ? -5.914 -12.312 0.908 1 93.88 13 PHE B C 1
ATOM 1232 O O . PHE B 1 13 ? -6.105 -11.164 0.509 1 93.88 13 PHE B O 1
ATOM 1239 N N . ALA B 1 14 ? -5.414 -13.312 0.152 1 95.75 14 ALA B N 1
ATOM 1240 C CA . ALA B 1 14 ? -5.129 -13.062 -1.258 1 95.75 14 ALA B CA 1
ATOM 1241 C C . ALA B 1 14 ? -6.414 -12.773 -2.035 1 95.75 14 ALA B C 1
ATOM 1243 O O . ALA B 1 14 ? -6.445 -11.883 -2.887 1 95.75 14 ALA B O 1
ATOM 1244 N N . ASP B 1 15 ? -7.434 -13.516 -1.665 1 96 15 ASP B N 1
ATOM 1245 C CA . ASP B 1 15 ? -8.734 -13.312 -2.295 1 96 15 ASP B CA 1
ATOM 1246 C C . ASP B 1 15 ? -9.266 -11.906 -2.012 1 96 15 ASP B C 1
ATOM 1248 O O . ASP B 1 15 ? -9.719 -11.211 -2.924 1 96 15 ASP B O 1
ATOM 1252 N N . TYR B 1 16 ? -9.195 -11.531 -0.822 1 96.38 16 TYR B N 1
ATOM 1253 C CA . TYR B 1 16 ? -9.648 -10.195 -0.434 1 96.38 16 TYR B CA 1
ATOM 1254 C C . TYR B 1 16 ? -8.844 -9.117 -1.15 1 96.38 16 TYR B C 1
ATOM 1256 O O . TYR B 1 16 ? -9.406 -8.133 -1.639 1 96.38 16 TYR B O 1
ATOM 1264 N N . ALA B 1 17 ? -7.539 -9.312 -1.208 1 97.81 17 ALA B N 1
ATOM 1265 C CA . ALA B 1 17 ? -6.68 -8.312 -1.846 1 97.81 17 ALA B CA 1
ATOM 1266 C C . ALA B 1 17 ? -7.066 -8.117 -3.309 1 97.81 17 ALA B C 1
ATOM 1268 O O . ALA B 1 17 ? -7.168 -6.98 -3.781 1 97.81 17 ALA B O 1
ATOM 1269 N N . PHE B 1 18 ? -7.332 -9.195 -3.973 1 97.94 18 PHE B N 1
ATOM 1270 C CA . PHE B 1 18 ? -7.762 -9.125 -5.367 1 97.94 18 PHE B CA 1
ATOM 1271 C C . PHE B 1 18 ? -9.086 -8.383 -5.488 1 97.94 18 PHE B C 1
ATOM 1273 O O . PHE B 1 18 ? -9.195 -7.434 -6.27 1 97.94 18 PHE B O 1
ATOM 1280 N N . GLN B 1 19 ? -10.016 -8.773 -4.684 1 96.56 19 GLN B N 1
ATOM 1281 C CA . GLN B 1 19 ? -11.344 -8.18 -4.75 1 96.56 19 GLN B CA 1
ATOM 1282 C C . GLN B 1 19 ? -11.289 -6.691 -4.41 1 96.56 19 GLN B C 1
ATOM 1284 O O . GLN B 1 19 ? -11.938 -5.875 -5.074 1 96.56 19 GLN B O 1
ATOM 1289 N N . TRP B 1 20 ? -10.562 -6.422 -3.375 1 96.31 20 TRP B N 1
ATOM 1290 C CA . TRP B 1 20 ? -10.453 -5.031 -2.938 1 96.31 20 TRP B CA 1
ATOM 1291 C C . TRP B 1 20 ? -9.836 -4.164 -4.027 1 96.31 20 TRP B C 1
ATOM 1293 O O . TRP B 1 20 ? -10.359 -3.09 -4.344 1 96.31 20 TRP B O 1
ATOM 1303 N N . TYR B 1 21 ? -8.711 -4.656 -4.648 1 96.69 21 TYR B N 1
ATOM 1304 C CA . TYR B 1 21 ? -8.078 -3.93 -5.738 1 96.69 21 TYR B CA 1
ATOM 1305 C C . TYR B 1 21 ? -9.062 -3.666 -6.867 1 96.69 21 TYR B C 1
ATOM 1307 O O . TYR B 1 21 ? -9.211 -2.527 -7.324 1 96.69 21 TYR B O 1
ATOM 1315 N N . VAL B 1 22 ? -9.766 -4.668 -7.234 1 95.94 22 VAL B N 1
ATOM 1316 C CA . VAL B 1 22 ? -10.648 -4.578 -8.391 1 95.94 22 VAL B CA 1
ATOM 1317 C C . VAL B 1 22 ? -11.781 -3.59 -8.109 1 95.94 22 VAL B C 1
ATOM 1319 O O . VAL B 1 22 ? -12.156 -2.803 -8.977 1 95.94 22 VAL B O 1
ATOM 1322 N N . THR B 1 23 ? -12.219 -3.594 -6.91 1 93.75 23 THR B N 1
ATOM 1323 C CA . THR B 1 23 ? -13.359 -2.762 -6.523 1 93.75 23 THR B CA 1
ATOM 1324 C C . THR B 1 23 ? -12.938 -1.303 -6.383 1 93.75 23 THR B C 1
ATOM 1326 O O . THR B 1 23 ? -13.656 -0.399 -6.816 1 93.75 23 THR B O 1
ATOM 1329 N N . ASN B 1 24 ? -11.773 -1.098 -5.891 1 93.5 24 ASN B N 1
ATOM 1330 C CA . ASN B 1 24 ? -11.453 0.258 -5.457 1 93.5 24 ASN B CA 1
ATOM 1331 C C . ASN B 1 24 ? -10.438 0.92 -6.391 1 93.5 24 ASN B C 1
ATOM 1333 O O . ASN B 1 24 ? -10.398 2.146 -6.492 1 93.5 24 ASN B O 1
ATOM 1337 N N . PHE B 1 25 ? -9.617 0.052 -7.07 1 92.06 25 PHE B N 1
ATOM 1338 C CA . PHE B 1 25 ? -8.43 0.676 -7.641 1 92.06 25 PHE B CA 1
ATOM 1339 C C . PHE B 1 25 ? -8.297 0.327 -9.117 1 92.06 25 PHE B C 1
ATOM 1341 O O . PHE B 1 25 ? -7.637 1.045 -9.875 1 92.06 25 PHE B O 1
ATOM 1348 N N . HIS B 1 26 ? -8.906 -0.674 -9.586 1 94.38 26 HIS B N 1
ATOM 1349 C CA . HIS B 1 26 ? -8.695 -1.106 -10.961 1 94.38 26 HIS B CA 1
ATOM 1350 C C . HIS B 1 26 ? -9.258 -0.09 -11.945 1 94.38 26 HIS B C 1
ATOM 1352 O O . HIS B 1 26 ? -10.336 0.467 -11.727 1 94.38 26 HIS B O 1
ATOM 1358 N N . LYS B 1 27 ? -8.516 0.103 -13 1 91.75 27 LYS B N 1
ATOM 1359 C CA . LYS B 1 27 ? -8.945 0.882 -14.156 1 91.75 27 LYS B CA 1
ATOM 1360 C C . LYS B 1 27 ? -8.883 0.046 -15.43 1 91.75 27 LYS B C 1
ATOM 1362 O O . LYS B 1 27 ? -7.977 -0.769 -15.609 1 91.75 27 LYS B O 1
ATOM 1367 N N . PRO B 1 28 ? -9.891 0.322 -16.281 1 90.44 28 PRO B N 1
ATOM 1368 C CA . PRO B 1 28 ? -9.828 -0.383 -17.562 1 90.44 28 PRO B CA 1
ATOM 1369 C C . PRO B 1 28 ? -8.508 -0.169 -18.297 1 90.44 28 PRO B C 1
ATOM 1371 O O . PRO B 1 28 ? -7.984 0.95 -18.328 1 90.44 28 PRO B O 1
ATOM 1374 N N . GLY B 1 29 ? -7.949 -1.188 -18.766 1 92.19 29 GLY B N 1
ATOM 1375 C CA . GLY B 1 29 ? -6.699 -1.097 -19.5 1 92.19 29 GLY B CA 1
ATOM 1376 C C . GLY B 1 29 ? -5.488 -1.513 -18.688 1 92.19 29 GLY B C 1
ATOM 1377 O O . GLY B 1 29 ? -4.418 -1.759 -19.25 1 92.19 29 GLY B O 1
ATOM 1378 N N . ASN B 1 30 ? -5.637 -1.572 -17.391 1 95.06 30 ASN B N 1
ATOM 1379 C CA . ASN B 1 30 ? -4.531 -2.057 -16.578 1 95.06 30 ASN B CA 1
ATOM 1380 C C . ASN B 1 30 ? -4.172 -3.5 -16.922 1 95.06 30 ASN B C 1
ATOM 1382 O O . ASN B 1 30 ? -5.055 -4.328 -17.141 1 95.06 30 ASN B O 1
ATOM 1386 N N . LYS B 1 31 ? -2.924 -3.721 -17.062 1 95.88 31 LYS B N 1
ATOM 1387 C CA . LYS B 1 31 ? -2.432 -5.094 -17.156 1 95.88 31 LYS B CA 1
ATOM 1388 C C . LYS B 1 31 ? -2.295 -5.719 -15.766 1 95.88 31 LYS B C 1
ATOM 1390 O O . LYS B 1 31 ? -1.487 -5.266 -14.945 1 95.88 31 LYS B O 1
ATOM 1395 N N . VAL B 1 32 ? -3.07 -6.766 -15.617 1 98.19 32 VAL B N 1
ATOM 1396 C CA . VAL B 1 32 ? -3.072 -7.398 -14.305 1 98.19 32 VAL B CA 1
ATOM 1397 C C . VAL B 1 32 ? -2.338 -8.734 -14.383 1 98.19 32 VAL B C 1
ATOM 1399 O O . VAL B 1 32 ? -2.691 -9.602 -15.18 1 98.19 32 VAL B O 1
ATOM 1402 N N . ILE B 1 33 ? -1.323 -8.883 -13.586 1 98.62 33 ILE B N 1
ATOM 1403 C CA . ILE B 1 33 ? -0.596 -10.133 -13.422 1 98.62 33 ILE B CA 1
ATOM 1404 C C . ILE B 1 33 ? -0.901 -10.734 -12.047 1 98.62 33 ILE B C 1
ATOM 1406 O O . ILE B 1 33 ? -0.539 -10.156 -11.023 1 98.62 33 ILE B O 1
ATOM 1410 N N . LEU B 1 34 ? -1.603 -11.812 -12.094 1 98.81 34 LEU B N 1
ATOM 1411 C CA . LEU B 1 34 ? -1.819 -12.609 -10.891 1 98.81 34 LEU B CA 1
ATOM 1412 C C . LEU B 1 34 ? -0.664 -13.578 -10.664 1 98.81 34 LEU B C 1
ATOM 1414 O O . LEU B 1 34 ? -0.542 -14.586 -11.367 1 98.81 34 LEU B O 1
ATOM 1418 N N . LEU B 1 35 ? 0.134 -13.273 -9.672 1 98.75 35 LEU B N 1
ATOM 1419 C CA . LEU B 1 35 ? 1.376 -14.016 -9.469 1 98.75 35 LEU B CA 1
ATOM 1420 C C . LEU B 1 35 ? 1.247 -14.992 -8.312 1 98.75 35 LEU B C 1
ATOM 1422 O O . LEU B 1 35 ? 0.934 -14.594 -7.188 1 98.75 35 LEU B O 1
ATOM 1426 N N . HIS B 1 36 ? 1.461 -16.203 -8.594 1 97.94 36 HIS B N 1
ATOM 1427 C CA . HIS B 1 36 ? 1.488 -17.25 -7.59 1 97.94 36 HIS B CA 1
ATOM 1428 C C . HIS B 1 36 ? 2.885 -17.859 -7.457 1 97.94 36 HIS B C 1
ATOM 1430 O O . HIS B 1 36 ? 3.504 -18.219 -8.453 1 97.94 36 HIS B O 1
ATOM 1436 N N . VAL B 1 37 ? 3.359 -17.875 -6.234 1 95.12 37 VAL B N 1
ATOM 1437 C CA . VAL B 1 37 ? 4.641 -18.5 -5.918 1 95.12 37 VAL B CA 1
ATOM 1438 C C . VAL B 1 37 ? 4.422 -19.672 -4.961 1 95.12 37 VAL B C 1
ATOM 1440 O O . VAL B 1 37 ? 4.426 -19.5 -3.742 1 95.12 37 VAL B O 1
ATOM 1443 N N . PRO B 1 38 ? 4.277 -20.875 -5.516 1 89.62 38 PRO B N 1
ATOM 1444 C CA . PRO B 1 38 ? 3.99 -22.031 -4.656 1 89.62 38 PRO B CA 1
ATOM 1445 C C . PRO B 1 38 ? 5.148 -22.375 -3.721 1 89.62 38 PRO B C 1
ATOM 1447 O O . PRO B 1 38 ? 6.309 -22.141 -4.055 1 89.62 38 PRO B O 1
ATOM 1450 N N . GLU B 1 39 ? 4.797 -22.75 -2.443 1 75.44 39 GLU B N 1
ATOM 1451 C CA . GLU B 1 39 ? 5.836 -23.219 -1.531 1 75.44 39 GLU B CA 1
ATOM 1452 C C . GLU B 1 39 ? 6.531 -24.453 -2.082 1 75.44 39 GLU B C 1
ATOM 1454 O O . GLU B 1 39 ? 5.887 -25.328 -2.664 1 75.44 39 GLU B O 1
ATOM 1459 N N . SER B 1 40 ? 7.812 -24.344 -2.338 1 66.56 40 SER B N 1
ATOM 1460 C CA . SER B 1 40 ? 8.539 -25.531 -2.781 1 66.56 40 SER B CA 1
ATOM 1461 C C . SER B 1 40 ? 8.695 -26.547 -1.647 1 66.56 40 SER B C 1
ATOM 1463 O O . SER B 1 40 ? 9.375 -26.266 -0.655 1 66.56 40 SER B O 1
ATOM 1465 N N . TYR B 1 41 ? 7.633 -27.172 -1.144 1 55.28 41 TYR B N 1
ATOM 1466 C CA . TYR B 1 41 ? 7.777 -28.156 -0.079 1 55.28 41 TYR B CA 1
ATOM 1467 C C . TYR B 1 41 ? 8.781 -29.234 -0.468 1 55.28 41 TYR B C 1
ATOM 1469 O O . TYR B 1 41 ? 9.047 -30.156 0.314 1 55.28 41 TYR B O 1
ATOM 1477 N N . ILE B 1 42 ? 9.352 -29.344 -1.633 1 55.34 42 ILE B N 1
ATOM 1478 C CA . ILE B 1 42 ? 9.945 -30.641 -1.933 1 55.34 42 ILE B CA 1
ATOM 1479 C C . ILE B 1 42 ? 11.359 -30.703 -1.351 1 55.34 42 ILE B C 1
ATOM 1481 O O . ILE B 1 42 ? 12.258 -30 -1.813 1 55.34 42 ILE B O 1
ATOM 1485 N N . ASN B 1 43 ? 11.43 -30.859 -0.013 1 59.34 43 ASN B N 1
ATOM 1486 C CA . ASN B 1 43 ? 12.719 -31.453 0.337 1 59.34 43 ASN B CA 1
ATOM 1487 C C . ASN B 1 43 ? 12.875 -32.844 -0.255 1 59.34 43 ASN B C 1
ATOM 1489 O O . ASN B 1 43 ? 12.578 -33.844 0.405 1 59.34 43 ASN B O 1
ATOM 1493 N N . ALA B 1 44 ? 13.141 -32.938 -1.486 1 61.47 44 ALA B N 1
ATOM 1494 C CA . ALA B 1 44 ? 13.18 -34.156 -2.291 1 61.47 44 ALA B CA 1
ATOM 1495 C C . ALA B 1 44 ? 14.289 -35.094 -1.812 1 61.47 44 ALA B C 1
ATOM 1497 O O . ALA B 1 44 ? 14.281 -36.281 -2.135 1 61.47 44 ALA B O 1
ATOM 1498 N N . THR B 1 45 ? 15.242 -34.5 -1.021 1 64.5 45 THR B N 1
ATOM 1499 C CA . THR B 1 45 ? 16.406 -35.344 -0.75 1 64.5 45 THR B CA 1
ATOM 1500 C C . THR B 1 45 ? 16.031 -36.531 0.147 1 64.5 45 THR B C 1
ATOM 1502 O O . THR B 1 45 ? 16.672 -37.594 0.101 1 64.5 45 THR B O 1
ATOM 1505 N N . THR B 1 46 ? 14.969 -36.344 0.91 1 69.81 46 THR B N 1
ATOM 1506 C CA . THR B 1 46 ? 14.727 -37.438 1.857 1 69.81 46 THR B CA 1
ATOM 1507 C C . THR B 1 46 ? 13.461 -38.188 1.484 1 69.81 46 THR B C 1
ATOM 1509 O O . THR B 1 46 ? 13.055 -39.125 2.197 1 69.81 46 THR B O 1
ATOM 1512 N N . MET B 1 47 ? 12.891 -37.812 0.385 1 73.25 47 MET B N 1
ATOM 1513 C CA . MET B 1 47 ? 11.609 -38.438 0.051 1 73.25 47 MET B CA 1
ATOM 1514 C C . MET B 1 47 ? 11.75 -39.406 -1.114 1 73.25 47 MET B C 1
ATOM 1516 O O . MET B 1 47 ? 12.648 -39.25 -1.947 1 73.25 47 MET B O 1
ATOM 1520 N N . SER B 1 48 ? 11.008 -40.469 -0.96 1 81.75 48 SER B N 1
ATOM 1521 C CA . SER B 1 48 ? 11 -41.406 -2.08 1 81.75 48 SER B CA 1
ATOM 1522 C C . SER B 1 48 ? 10.539 -40.75 -3.365 1 81.75 48 SER B C 1
ATOM 1524 O O . SER B 1 48 ? 9.789 -39.75 -3.322 1 81.75 48 SER B O 1
ATOM 1526 N N . PRO B 1 49 ? 11.062 -41.219 -4.477 1 80.94 49 PRO B N 1
ATOM 1527 C CA . PRO B 1 49 ? 10.664 -40.625 -5.766 1 80.94 49 PRO B CA 1
ATOM 1528 C C . PRO B 1 49 ? 9.156 -40.625 -5.965 1 80.94 49 PRO B C 1
ATOM 1530 O O . PRO B 1 49 ? 8.609 -39.688 -6.555 1 80.94 49 PRO B O 1
ATOM 1533 N N . GLY B 1 50 ? 8.523 -41.594 -5.543 1 79.5 50 GLY B N 1
ATOM 1534 C CA . GLY B 1 50 ? 7.078 -41.688 -5.668 1 79.5 50 GLY B CA 1
ATOM 1535 C C . GLY B 1 50 ? 6.355 -40.594 -4.891 1 79.5 50 GLY B C 1
ATOM 1536 O O . GLY B 1 50 ? 5.398 -40 -5.387 1 79.5 50 GLY B O 1
ATOM 1537 N N . ARG B 1 51 ? 6.828 -40.406 -3.717 1 80.88 51 ARG B N 1
ATOM 1538 C CA . ARG B 1 51 ? 6.211 -39.375 -2.881 1 80.88 51 ARG B CA 1
ATOM 1539 C C . ARG B 1 51 ? 6.453 -38 -3.457 1 80.88 51 ARG B C 1
ATOM 1541 O O . ARG B 1 51 ? 5.566 -37.125 -3.408 1 80.88 51 ARG B O 1
ATOM 1548 N N . VAL B 1 52 ? 7.613 -37.875 -4.059 1 78.94 52 VAL B N 1
ATOM 1549 C CA . VAL B 1 52 ? 7.953 -36.594 -4.684 1 78.94 52 VAL B CA 1
ATOM 1550 C C . VAL B 1 52 ? 7.016 -36.312 -5.859 1 78.94 52 VAL B C 1
ATOM 1552 O O . VAL B 1 52 ? 6.508 -35.219 -6.016 1 78.94 52 VAL B O 1
ATOM 1555 N N . MET B 1 53 ? 6.742 -37.375 -6.574 1 81.88 53 MET B N 1
ATOM 1556 C CA . MET B 1 53 ? 5.859 -37.25 -7.73 1 81.88 53 MET B CA 1
ATOM 1557 C C . MET B 1 53 ? 4.434 -36.938 -7.293 1 81.88 53 MET B C 1
ATOM 1559 O O . MET B 1 53 ? 3.744 -36.125 -7.938 1 81.88 53 MET B O 1
ATOM 1563 N N . GLU B 1 54 ? 4.02 -37.5 -6.238 1 82.38 54 GLU B N 1
ATOM 1564 C CA . GLU B 1 54 ? 2.68 -37.25 -5.707 1 82.38 54 GLU B CA 1
ATOM 1565 C C . GLU B 1 54 ? 2.527 -35.812 -5.215 1 82.38 54 GLU B C 1
ATOM 1567 O O . GLU B 1 54 ? 1.51 -35.188 -5.477 1 82.38 54 GLU B O 1
ATOM 1572 N N . LEU B 1 55 ? 3.51 -35.375 -4.621 1 78.12 55 LEU B N 1
ATOM 1573 C CA . LEU B 1 55 ? 3.475 -34.031 -4.098 1 78.12 55 LEU B CA 1
ATOM 1574 C C . LEU B 1 55 ? 3.484 -33 -5.23 1 78.12 55 LEU B C 1
ATOM 1576 O O . LEU B 1 55 ? 2.811 -31.969 -5.148 1 78.12 55 LEU B O 1
ATOM 1580 N N . GLN B 1 56 ? 4.176 -33.375 -6.184 1 79.69 56 GLN B N 1
ATOM 1581 C CA . GLN B 1 56 ? 4.227 -32.469 -7.348 1 79.69 56 GLN B CA 1
ATOM 1582 C C . GLN B 1 56 ? 2.867 -32.406 -8.031 1 79.69 56 GLN B C 1
ATOM 1584 O O . GLN B 1 56 ? 2.432 -31.312 -8.438 1 79.69 56 GLN B O 1
ATOM 1589 N N . ARG B 1 57 ? 2.297 -33.531 -8.109 1 83.12 57 ARG B N 1
ATOM 1590 C CA . ARG B 1 57 ? 0.979 -33.562 -8.727 1 83.12 57 ARG B CA 1
ATOM 1591 C C . ARG B 1 57 ? -0.038 -32.781 -7.914 1 83.12 57 ARG B C 1
ATOM 1593 O O . ARG B 1 57 ? -0.868 -32.062 -8.469 1 83.12 57 ARG B O 1
ATOM 1600 N N . GLU B 1 58 ? 0.017 -32.938 -6.719 1 82.25 58 GLU B N 1
ATOM 1601 C CA . GLU B 1 58 ? -0.878 -32.188 -5.832 1 82.25 58 GLU B CA 1
ATOM 1602 C C . GLU B 1 58 ? -0.662 -30.688 -5.957 1 82.25 58 GLU B C 1
ATOM 1604 O O . GLU B 1 58 ? -1.624 -29.922 -6.008 1 82.25 58 GLU B O 1
ATOM 1609 N N . SER B 1 59 ? 0.531 -30.406 -6 1 82.81 59 SER B N 1
ATOM 1610 C CA . SER B 1 59 ? 0.875 -28.984 -6.137 1 82.81 59 SER B CA 1
ATOM 1611 C C . SER B 1 59 ? 0.389 -28.422 -7.469 1 82.81 59 SER B C 1
ATOM 1613 O O . SER B 1 59 ? -0.143 -27.312 -7.52 1 82.81 59 SER B O 1
ATOM 1615 N N . ASP B 1 60 ? 0.511 -29.203 -8.469 1 86.88 60 ASP B N 1
ATOM 1616 C CA . ASP B 1 60 ? 0.059 -28.797 -9.797 1 86.88 60 ASP B CA 1
ATOM 1617 C C . ASP B 1 60 ? -1.458 -28.625 -9.836 1 86.88 60 ASP B C 1
ATOM 1619 O O . ASP B 1 60 ? -1.968 -27.688 -10.453 1 86.88 60 ASP B O 1
ATOM 1623 N N . GLY B 1 61 ? -2.092 -29.578 -9.164 1 89.62 61 GLY B N 1
ATOM 1624 C CA . GLY B 1 61 ? -3.539 -29.469 -9.078 1 89.62 61 GLY B CA 1
ATOM 1625 C C . GLY B 1 61 ? -4.004 -28.234 -8.336 1 89.62 61 GLY B C 1
ATOM 1626 O O . GLY B 1 61 ? -4.918 -27.531 -8.789 1 89.62 61 GLY B O 1
ATOM 1627 N N . LYS B 1 62 ? -3.404 -27.953 -7.312 1 90.81 62 LYS B N 1
ATOM 1628 C CA . LYS B 1 62 ? -3.746 -26.766 -6.523 1 90.81 62 LYS B CA 1
ATOM 1629 C C . LYS B 1 62 ? -3.496 -25.484 -7.316 1 90.81 62 LYS B C 1
ATOM 1631 O O . LYS B 1 62 ? -4.297 -24.547 -7.266 1 90.81 62 LYS B O 1
ATOM 1636 N N . THR B 1 63 ? -2.416 -25.531 -7.996 1 93.88 63 THR B N 1
ATOM 1637 C CA . THR B 1 63 ? -2.07 -24.359 -8.805 1 93.88 63 THR B CA 1
ATOM 1638 C C . THR B 1 63 ? -3.084 -24.172 -9.93 1 93.88 63 THR B C 1
ATOM 1640 O O . THR B 1 63 ? -3.486 -23.031 -10.211 1 93.88 63 THR B O 1
ATOM 1643 N N . SER B 1 64 ? -3.486 -25.266 -10.508 1 95.5 64 SER B N 1
ATOM 1644 C CA . SER B 1 64 ? -4.484 -25.203 -11.57 1 95.5 64 SER B CA 1
ATOM 1645 C C . SER B 1 64 ? -5.816 -24.672 -11.047 1 95.5 64 SER B C 1
ATOM 1647 O O . SER B 1 64 ? -6.457 -23.844 -11.68 1 95.5 64 SER B O 1
ATOM 1649 N N . ASP B 1 65 ? -6.223 -25.156 -9.922 1 96.88 65 ASP B N 1
ATOM 1650 C CA . ASP B 1 65 ? -7.461 -24.688 -9.297 1 96.88 65 ASP B CA 1
ATOM 1651 C C . ASP B 1 65 ? -7.391 -23.203 -8.969 1 96.88 65 ASP B C 1
ATOM 1653 O O . ASP B 1 65 ? -8.359 -22.469 -9.164 1 96.88 65 ASP B O 1
ATOM 1657 N N . LEU B 1 66 ? -6.289 -22.812 -8.477 1 97.31 66 LEU B N 1
ATOM 1658 C CA . LEU B 1 66 ? -6.09 -21.422 -8.125 1 97.31 66 LEU B CA 1
ATOM 1659 C C . LEU B 1 66 ? -6.16 -20.531 -9.367 1 97.31 66 LEU B C 1
ATOM 1661 O O . LEU B 1 66 ? -6.801 -19.469 -9.344 1 97.31 66 LEU B O 1
ATOM 1665 N N . LYS B 1 67 ? -5.512 -20.969 -10.391 1 97.81 67 LYS B N 1
ATOM 1666 C CA . LYS B 1 67 ? -5.551 -20.25 -11.664 1 97.81 67 LYS B CA 1
ATOM 1667 C C . LYS B 1 67 ? -6.988 -20.078 -12.148 1 97.81 67 LYS B C 1
ATOM 1669 O O . LYS B 1 67 ? -7.402 -18.969 -12.477 1 97.81 67 LYS B O 1
ATOM 1674 N N . GLN B 1 68 ? -7.695 -21.141 -12.141 1 97.88 68 GLN B N 1
ATOM 1675 C CA . GLN B 1 68 ? -9.078 -21.078 -12.602 1 97.88 68 GLN B CA 1
ATOM 1676 C C . GLN B 1 68 ? -9.906 -20.125 -11.75 1 97.88 68 GLN B C 1
ATOM 1678 O O . GLN B 1 68 ? -10.68 -19.312 -12.273 1 97.88 68 GLN B O 1
ATOM 1683 N N . LYS B 1 69 ? -9.711 -20.219 -10.516 1 97.88 69 LYS B N 1
ATOM 1684 C CA . LYS B 1 69 ? -10.445 -19.375 -9.57 1 97.88 69 LYS B CA 1
ATOM 1685 C C . LYS B 1 69 ? -10.234 -17.891 -9.867 1 97.88 69 LYS B C 1
ATOM 1687 O O . LYS B 1 69 ? -11.203 -17.156 -10.055 1 97.88 69 LYS B O 1
ATOM 1692 N N . PHE B 1 70 ? -9.031 -17.469 -9.984 1 98.31 70 PHE B N 1
ATOM 1693 C CA . PHE B 1 70 ? -8.727 -16.047 -10.109 1 98.31 70 PHE B CA 1
ATOM 1694 C C . PHE B 1 70 ? -8.992 -15.57 -11.531 1 98.31 70 PHE B C 1
ATOM 1696 O O . PHE B 1 70 ? -9.43 -14.438 -11.734 1 98.31 70 PHE B O 1
ATOM 1703 N N . ILE B 1 71 ? -8.75 -16.453 -12.516 1 97.81 71 ILE B N 1
ATOM 1704 C CA . ILE B 1 71 ? -9.031 -16.062 -13.891 1 97.81 71 ILE B CA 1
ATOM 1705 C C . ILE B 1 71 ? -10.539 -15.938 -14.086 1 97.81 71 ILE B C 1
ATOM 1707 O O . ILE B 1 71 ? -11.008 -15.008 -14.758 1 97.81 71 ILE B O 1
ATOM 1711 N N . ASP B 1 72 ? -11.266 -16.828 -13.492 1 97.38 72 ASP B N 1
ATOM 1712 C CA . ASP B 1 72 ? -12.727 -16.734 -13.562 1 97.38 72 ASP B CA 1
ATOM 1713 C C . ASP B 1 72 ? -13.227 -15.453 -12.906 1 97.38 72 ASP B C 1
ATOM 1715 O O . ASP B 1 72 ? -14.102 -14.773 -13.453 1 97.38 72 ASP B O 1
ATOM 1719 N N . LYS B 1 73 ? -12.734 -15.164 -11.773 1 97.06 73 LYS B N 1
ATOM 1720 C CA . LYS B 1 73 ? -13.109 -13.938 -11.078 1 97.06 73 LYS B CA 1
ATOM 1721 C C . LYS B 1 73 ? -12.828 -12.711 -11.93 1 97.06 73 LYS B C 1
ATOM 1723 O O . LYS B 1 73 ? -13.672 -11.82 -12.047 1 97.06 73 LYS B O 1
ATOM 1728 N N . ALA B 1 74 ? -11.625 -12.727 -12.508 1 97.25 74 ALA B N 1
ATOM 1729 C CA . ALA B 1 74 ? -11.234 -11.594 -13.352 1 97.25 74 ALA B CA 1
ATOM 1730 C C . ALA B 1 74 ? -12.148 -11.492 -14.578 1 97.25 74 ALA B C 1
ATOM 1732 O O . ALA B 1 74 ? -12.617 -10.406 -14.922 1 97.25 74 ALA B O 1
ATOM 1733 N N . SER B 1 75 ? -12.414 -12.648 -15.164 1 95.88 75 SER B N 1
ATOM 1734 C CA . SER B 1 75 ? -13.234 -12.695 -16.375 1 95.88 75 SER B CA 1
ATOM 1735 C C . SER B 1 75 ? -14.648 -12.203 -16.094 1 95.88 75 SER B C 1
ATOM 1737 O O . SER B 1 75 ? -15.219 -11.453 -16.891 1 95.88 75 SER B O 1
ATOM 1739 N N . LYS B 1 76 ? -15.156 -12.586 -14.969 1 96 76 LYS B N 1
ATOM 1740 C CA . LYS B 1 76 ? -16.5 -12.18 -14.586 1 96 76 LYS B CA 1
ATOM 1741 C C . LYS B 1 76 ? -16.594 -10.664 -14.422 1 96 76 LYS B C 1
ATOM 1743 O O . LYS B 1 76 ? -17.672 -10.078 -14.633 1 96 76 LYS B O 1
ATOM 1748 N N . LEU B 1 77 ? -15.492 -10.102 -14.148 1 94.12 77 LEU B N 1
ATOM 1749 C CA . LEU B 1 77 ? -15.461 -8.664 -13.93 1 94.12 77 LEU B CA 1
ATOM 1750 C C . LEU B 1 77 ? -14.977 -7.926 -15.172 1 94.12 77 LEU B C 1
ATOM 1752 O O . LEU B 1 77 ? -14.781 -6.707 -15.141 1 94.12 77 LEU B O 1
ATOM 1756 N N . GLY B 1 78 ? -14.664 -8.672 -16.234 1 93.75 78 GLY B N 1
ATOM 1757 C CA . GLY B 1 78 ? -14.188 -8.078 -17.469 1 93.75 78 GLY B CA 1
ATOM 1758 C C . GLY B 1 78 ? -12.742 -7.625 -17.391 1 93.75 78 GLY B C 1
ATOM 1759 O O . GLY B 1 78 ? -12.336 -6.707 -18.109 1 93.75 78 GLY B O 1
ATOM 1760 N N . ILE B 1 79 ? -12.008 -8.195 -16.5 1 95.06 79 ILE B N 1
ATOM 1761 C CA . ILE B 1 79 ? -10.609 -7.824 -16.312 1 95.06 79 ILE B CA 1
ATOM 1762 C C . ILE B 1 79 ? -9.711 -8.828 -17.031 1 95.06 79 ILE B C 1
ATOM 1764 O O . ILE B 1 79 ? -9.844 -10.039 -16.844 1 95.06 79 ILE B O 1
ATOM 1768 N N . GLU B 1 80 ? -8.93 -8.297 -17.891 1 90.62 80 GLU B N 1
ATOM 1769 C CA . GLU B 1 80 ? -7.906 -9.141 -18.5 1 90.62 80 GLU B CA 1
ATOM 1770 C C . GLU B 1 80 ? -6.734 -9.359 -17.531 1 90.62 80 GLU B C 1
ATOM 1772 O O . GLU B 1 80 ? -6.004 -8.414 -17.219 1 90.62 80 GLU B O 1
ATOM 1777 N N . ALA B 1 81 ? -6.598 -10.586 -17.109 1 97.25 81 ALA B N 1
ATOM 1778 C CA . ALA B 1 81 ? -5.543 -10.906 -16.156 1 97.25 81 ALA B CA 1
ATOM 1779 C C . ALA B 1 81 ? -4.707 -12.086 -16.625 1 97.25 81 ALA B C 1
ATOM 1781 O O . ALA B 1 81 ? -5.238 -13.031 -17.234 1 97.25 81 ALA B O 1
ATOM 1782 N N . GLU B 1 82 ? -3.449 -12.008 -16.391 1 98.06 82 GLU B N 1
ATOM 1783 C CA . GLU B 1 82 ? -2.514 -13.109 -16.594 1 98.06 82 GLU B CA 1
ATOM 1784 C C . GLU B 1 82 ? -2.213 -13.828 -15.289 1 98.06 82 GLU B C 1
ATOM 1786 O O . GLU B 1 82 ? -1.919 -13.188 -14.281 1 98.06 82 GLU B O 1
ATOM 1791 N N . PHE B 1 83 ? -2.393 -15.078 -15.359 1 98.5 83 PHE B N 1
ATOM 1792 C CA . PHE B 1 83 ? -1.969 -15.867 -14.211 1 98.5 83 PHE B CA 1
ATOM 1793 C C . PHE B 1 83 ? -0.567 -16.422 -14.422 1 98.5 83 PHE B C 1
ATOM 1795 O O . PHE B 1 83 ? -0.321 -17.156 -15.391 1 98.5 83 PHE B O 1
ATOM 1802 N N . ARG B 1 84 ? 0.293 -16.109 -13.508 1 98.06 84 ARG B N 1
ATOM 1803 C CA . ARG B 1 84 ? 1.691 -16.516 -13.625 1 98.06 84 ARG B CA 1
ATOM 1804 C C . ARG B 1 84 ? 2.145 -17.281 -12.391 1 98.06 84 ARG B C 1
ATOM 1806 O O . ARG B 1 84 ? 1.803 -16.922 -11.266 1 98.06 84 ARG B O 1
ATOM 1813 N N . VAL B 1 85 ? 2.9 -18.328 -12.664 1 96.94 85 VAL B N 1
ATOM 1814 C CA . VAL B 1 85 ? 3.484 -19.109 -11.586 1 96.94 85 VAL B CA 1
ATOM 1815 C C . VAL B 1 85 ? 5 -18.938 -11.578 1 96.94 85 VAL B C 1
ATOM 1817 O O . VAL B 1 85 ? 5.648 -19.047 -12.617 1 96.94 85 VAL B O 1
ATOM 1820 N N . GLU B 1 86 ? 5.516 -18.578 -10.477 1 95.06 86 GLU B N 1
ATOM 1821 C CA . GLU B 1 86 ? 6.961 -18.5 -10.281 1 95.06 86 GLU B CA 1
ATOM 1822 C C . GLU B 1 86 ? 7.414 -19.484 -9.211 1 95.06 86 GLU B C 1
ATOM 1824 O O . GLU B 1 86 ? 6.938 -19.438 -8.07 1 95.06 86 GLU B O 1
ATOM 1829 N N . ASN B 1 87 ? 8.32 -20.422 -9.625 1 90.06 87 ASN B N 1
ATOM 1830 C CA . ASN B 1 87 ? 8.914 -21.328 -8.648 1 90.06 87 ASN B CA 1
ATOM 1831 C C . ASN B 1 87 ? 10.133 -20.703 -7.984 1 90.06 87 ASN B C 1
ATOM 1833 O O . ASN B 1 87 ? 11.086 -20.328 -8.664 1 90.06 87 ASN B O 1
ATOM 1837 N N . ALA B 1 88 ? 9.992 -20.547 -6.727 1 90.38 88 ALA B N 1
ATOM 1838 C CA . ALA B 1 88 ? 11.086 -19.938 -5.969 1 90.38 88 ALA B CA 1
ATOM 1839 C C . ALA B 1 88 ? 11.055 -20.391 -4.512 1 90.38 88 ALA B C 1
ATOM 1841 O O . ALA B 1 88 ? 9.984 -20.672 -3.965 1 90.38 88 ALA B O 1
ATOM 1842 N N . ASP B 1 89 ? 12.227 -20.438 -3.883 1 87.81 89 ASP B N 1
ATOM 1843 C CA . ASP B 1 89 ? 12.32 -20.781 -2.467 1 87.81 89 ASP B CA 1
ATOM 1844 C C . ASP B 1 89 ? 11.852 -19.625 -1.594 1 87.81 89 ASP B C 1
ATOM 1846 O O . ASP B 1 89 ? 11.367 -19.828 -0.482 1 87.81 89 ASP B O 1
ATOM 1850 N N . LYS B 1 90 ? 12.023 -18.391 -2.104 1 92.38 90 LYS B N 1
ATOM 1851 C CA . LYS B 1 90 ? 11.656 -17.172 -1.374 1 92.38 90 LYS B CA 1
ATOM 1852 C C . LYS B 1 90 ? 10.586 -16.391 -2.125 1 92.38 90 LYS B C 1
ATOM 1854 O O . LYS B 1 90 ? 10.906 -15.555 -2.975 1 92.38 90 LYS B O 1
ATOM 1859 N N . PRO B 1 91 ? 9.398 -16.578 -1.753 1 94.38 91 PRO B N 1
ATOM 1860 C CA . PRO B 1 91 ? 8.289 -15.961 -2.488 1 94.38 91 PRO B CA 1
ATOM 1861 C C . PRO B 1 91 ? 8.398 -14.438 -2.547 1 94.38 91 PRO B C 1
ATOM 1863 O O . PRO B 1 91 ? 8.125 -13.836 -3.586 1 94.38 91 PRO B O 1
ATOM 1866 N N . GLY B 1 92 ? 8.82 -13.828 -1.461 1 96.12 92 GLY B N 1
ATOM 1867 C CA . GLY B 1 92 ? 8.984 -12.383 -1.452 1 96.12 92 GLY B CA 1
ATOM 1868 C C . GLY B 1 92 ? 9.93 -11.883 -2.525 1 96.12 92 GLY B C 1
ATOM 1869 O O . GLY B 1 92 ? 9.625 -10.93 -3.234 1 96.12 92 GLY B O 1
ATOM 1870 N N . HIS B 1 93 ? 11.047 -12.602 -2.689 1 97.06 93 HIS B N 1
ATOM 1871 C CA . HIS B 1 93 ? 12.031 -12.242 -3.703 1 97.06 93 HIS B CA 1
ATOM 1872 C C . HIS B 1 93 ? 11.453 -12.391 -5.105 1 97.06 93 HIS B C 1
ATOM 1874 O O . HIS B 1 93 ? 11.648 -11.523 -5.961 1 97.06 93 HIS B O 1
ATOM 1880 N N . ALA B 1 94 ? 10.75 -13.43 -5.273 1 97.31 94 ALA B N 1
ATOM 1881 C CA . ALA B 1 94 ? 10.156 -13.688 -6.582 1 97.31 94 ALA B CA 1
ATOM 1882 C C . ALA B 1 94 ? 9.164 -12.602 -6.965 1 97.31 94 ALA B C 1
ATOM 1884 O O . ALA B 1 94 ? 9.141 -12.148 -8.109 1 97.31 94 ALA B O 1
ATOM 1885 N N . ILE B 1 95 ? 8.406 -12.141 -6.047 1 98.31 95 ILE B N 1
ATOM 1886 C CA . ILE B 1 95 ? 7.398 -11.109 -6.297 1 98.31 95 ILE B CA 1
ATOM 1887 C C . ILE B 1 95 ? 8.086 -9.797 -6.676 1 98.31 95 ILE B C 1
ATOM 1889 O O . ILE B 1 95 ? 7.699 -9.148 -7.652 1 98.31 95 ILE B O 1
ATOM 1893 N N . VAL B 1 96 ? 9.117 -9.469 -5.965 1 98.06 96 VAL B N 1
ATOM 1894 C CA . VAL B 1 96 ? 9.859 -8.242 -6.227 1 98.06 96 VAL B CA 1
ATOM 1895 C C . VAL B 1 96 ? 10.539 -8.328 -7.594 1 98.06 96 VAL B C 1
ATOM 1897 O O . VAL B 1 96 ? 10.508 -7.371 -8.367 1 98.06 96 VAL B O 1
ATOM 1900 N N . ASP B 1 97 ? 11.047 -9.484 -7.918 1 98.19 97 ASP B N 1
ATOM 1901 C CA . ASP B 1 97 ? 11.734 -9.695 -9.188 1 98.19 97 ASP B CA 1
ATOM 1902 C C . ASP B 1 97 ? 10.758 -9.57 -10.359 1 98.19 97 ASP B C 1
ATOM 1904 O O . ASP B 1 97 ? 11.062 -8.914 -11.359 1 98.19 97 ASP B O 1
ATOM 1908 N N . VAL B 1 98 ? 9.625 -10.156 -10.18 1 98.31 98 VAL B N 1
ATOM 1909 C CA . VAL B 1 98 ? 8.633 -10.109 -11.25 1 98.31 98 VAL B CA 1
ATOM 1910 C C . VAL B 1 98 ? 8.141 -8.672 -11.43 1 98.31 98 VAL B C 1
ATOM 1912 O O . VAL B 1 98 ? 7.98 -8.195 -12.555 1 98.31 98 VAL B O 1
ATOM 1915 N N . ALA B 1 99 ? 7.902 -8 -10.328 1 98.12 99 ALA B N 1
ATOM 1916 C CA . ALA B 1 99 ? 7.48 -6.602 -10.398 1 98.12 99 ALA B CA 1
ATOM 1917 C C . ALA B 1 99 ? 8.5 -5.762 -11.164 1 98.12 99 ALA B C 1
ATOM 1919 O O . ALA B 1 99 ? 8.133 -4.918 -11.984 1 98.12 99 ALA B O 1
ATOM 1920 N N . GLN B 1 100 ? 9.75 -6.023 -10.914 1 97.5 100 GLN B N 1
ATOM 1921 C CA . GLN B 1 100 ? 10.82 -5.285 -11.578 1 97.5 100 GLN B CA 1
ATOM 1922 C C . GLN B 1 100 ? 10.891 -5.629 -13.062 1 97.5 100 GLN B C 1
ATOM 1924 O O . GLN B 1 100 ? 10.93 -4.734 -13.914 1 97.5 100 GLN B O 1
ATOM 1929 N N . LYS B 1 101 ? 10.883 -6.902 -13.344 1 97.94 101 LYS B N 1
ATOM 1930 C CA . LYS B 1 101 ? 10.992 -7.379 -14.719 1 97.94 101 LYS B CA 1
ATOM 1931 C C . LYS B 1 101 ? 9.844 -6.859 -15.578 1 97.94 101 LYS B C 1
ATOM 1933 O O . LYS B 1 101 ? 10.031 -6.535 -16.75 1 97.94 101 LYS B O 1
ATOM 1938 N N . GLU B 1 102 ? 8.68 -6.738 -14.969 1 97.69 102 GLU B N 1
ATOM 1939 C CA . GLU B 1 102 ? 7.48 -6.332 -15.703 1 97.69 102 GLU B CA 1
ATOM 1940 C C . GLU B 1 102 ? 7.277 -4.82 -15.633 1 97.69 102 GLU B C 1
ATOM 1942 O O . GLU B 1 102 ? 6.266 -4.301 -16.094 1 97.69 102 GLU B O 1
ATOM 1947 N N . ASN B 1 103 ? 8.258 -4.141 -14.977 1 96.88 103 ASN B N 1
ATOM 1948 C CA . ASN B 1 103 ? 8.102 -2.707 -14.742 1 96.88 103 ASN B CA 1
ATOM 1949 C C . ASN B 1 103 ? 6.727 -2.379 -14.164 1 96.88 103 ASN B C 1
ATOM 1951 O O . ASN B 1 103 ? 6.035 -1.489 -14.664 1 96.88 103 ASN B O 1
ATOM 1955 N N . ALA B 1 104 ? 6.375 -3.092 -13.117 1 97.44 104 ALA B N 1
ATOM 1956 C CA . ALA B 1 104 ? 5.07 -2.912 -12.492 1 97.44 104 ALA B CA 1
ATOM 1957 C C . ALA B 1 104 ? 4.898 -1.484 -11.977 1 97.44 104 ALA B C 1
ATOM 1959 O O . ALA B 1 104 ? 5.832 -0.901 -11.422 1 97.44 104 ALA B O 1
ATOM 1960 N N . THR B 1 105 ? 3.715 -0.942 -12.188 1 96.94 105 THR B N 1
ATOM 1961 C CA . THR B 1 105 ? 3.352 0.346 -11.609 1 96.94 105 THR B CA 1
ATOM 1962 C C . THR B 1 105 ? 3.189 0.23 -10.094 1 96.94 105 THR B C 1
ATOM 1964 O O . THR B 1 105 ? 3.557 1.144 -9.359 1 96.94 105 THR B O 1
ATOM 1967 N N . PHE B 1 106 ? 2.643 -0.89 -9.695 1 97.31 106 PHE B N 1
ATOM 1968 C CA . PHE B 1 106 ? 2.535 -1.175 -8.266 1 97.31 106 PHE B CA 1
ATOM 1969 C C . PHE B 1 106 ? 2.248 -2.652 -8.031 1 97.31 106 PHE B C 1
ATOM 1971 O O . PHE B 1 106 ? 1.93 -3.387 -8.969 1 97.31 106 PHE B O 1
ATOM 1978 N N . VAL B 1 107 ? 2.432 -3.066 -6.793 1 98.5 107 VAL B N 1
ATOM 1979 C CA . VAL B 1 107 ? 2.16 -4.43 -6.352 1 98.5 107 VAL B CA 1
ATOM 1980 C C . VAL B 1 107 ? 1.004 -4.43 -5.355 1 98.5 107 VAL B C 1
ATOM 1982 O O . VAL B 1 107 ? 0.879 -3.51 -4.539 1 98.5 107 VAL B O 1
ATOM 1985 N N . VAL B 1 108 ? 0.179 -5.461 -5.387 1 98.62 108 VAL B N 1
ATOM 1986 C CA . VAL B 1 108 ? -0.9 -5.68 -4.43 1 98.62 108 VAL B CA 1
ATOM 1987 C C . VAL B 1 108 ? -0.653 -6.973 -3.656 1 98.62 108 VAL B C 1
ATOM 1989 O O . VAL B 1 108 ? -0.379 -8.016 -4.254 1 98.62 108 VAL B O 1
ATOM 1992 N N . THR B 1 109 ? -0.703 -6.902 -2.357 1 97.81 109 THR B N 1
ATOM 1993 C CA . THR B 1 109 ? -0.557 -8.078 -1.506 1 97.81 109 THR B CA 1
ATOM 1994 C C . THR B 1 109 ? -1.569 -8.047 -0.365 1 97.81 109 THR B C 1
ATOM 1996 O O . THR B 1 109 ? -2.057 -6.98 0.012 1 97.81 109 THR B O 1
ATOM 1999 N N . GLY B 1 110 ? -1.939 -9.219 0.101 1 96 110 GLY B N 1
ATOM 2000 C CA . GLY B 1 110 ? -2.557 -9.273 1.417 1 96 110 GLY B CA 1
ATOM 2001 C C . GLY B 1 110 ? -1.569 -9.062 2.549 1 96 110 GLY B C 1
ATOM 2002 O O . GLY B 1 110 ? -0.357 -9.062 2.33 1 96 110 GLY B O 1
ATOM 2003 N N . THR B 1 111 ? -2.125 -8.93 3.736 1 92 111 THR B N 1
ATOM 2004 C CA . THR B 1 111 ? -1.27 -8.766 4.906 1 92 111 THR B CA 1
ATOM 2005 C C . THR B 1 111 ? -0.697 -10.117 5.344 1 92 111 THR B C 1
ATOM 2007 O O . THR B 1 111 ? 0.416 -10.18 5.871 1 92 111 THR B O 1
ATOM 2010 N N . ARG B 1 112 ? -1.603 -11.133 5.059 1 87.69 112 ARG B N 1
ATOM 2011 C CA . ARG B 1 112 ? -1.228 -12.492 5.434 1 87.69 112 ARG B CA 1
ATOM 2012 C C . ARG B 1 112 ? -1.496 -13.469 4.293 1 87.69 112 ARG B C 1
ATOM 2014 O O . ARG B 1 112 ? -2.123 -13.109 3.293 1 87.69 112 ARG B O 1
ATOM 2021 N N . GLY B 1 113 ? -0.906 -14.562 4.48 1 84.69 113 GLY B N 1
ATOM 2022 C CA . GLY B 1 113 ? -1.113 -15.648 3.541 1 84.69 113 GLY B CA 1
ATOM 2023 C C . GLY B 1 113 ? -1.43 -16.969 4.219 1 84.69 113 GLY B C 1
ATOM 2024 O O . GLY B 1 113 ? -2.287 -17.031 5.102 1 84.69 113 GLY B O 1
ATOM 2025 N N . MET B 1 114 ? -0.703 -17.859 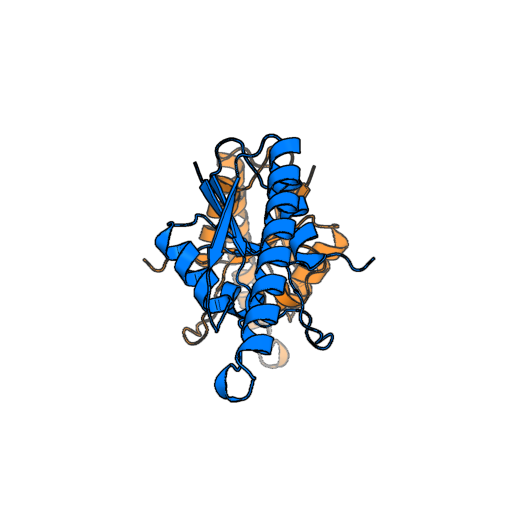3.768 1 74.81 114 MET B N 1
ATOM 2026 C CA . MET B 1 114 ? -0.995 -19.219 4.211 1 74.81 114 MET B CA 1
ATOM 2027 C C . MET B 1 114 ? -0.272 -19.531 5.52 1 74.81 114 MET B C 1
ATOM 2029 O O . MET B 1 114 ? -0.494 -20.578 6.117 1 74.81 114 MET B O 1
ATOM 2033 N N . GLY B 1 115 ? 0.483 -18.547 5.953 1 73.19 115 GLY B N 1
ATOM 2034 C CA . GLY B 1 115 ? 1.224 -18.797 7.176 1 73.19 115 GLY B CA 1
ATOM 2035 C C . GLY B 1 115 ? 0.338 -18.875 8.406 1 73.19 115 GLY B C 1
ATOM 2036 O O . GLY B 1 115 ? -0.767 -18.328 8.414 1 73.19 115 GLY B O 1
ATOM 2037 N N . LYS B 1 116 ? 0.754 -19.719 9.297 1 64.19 116 LYS B N 1
ATOM 2038 C CA . LYS B 1 116 ? -0.044 -20 10.484 1 64.19 116 LYS B CA 1
ATOM 2039 C C . LYS B 1 116 ? 0.304 -19.016 11.609 1 64.19 116 LYS B C 1
ATOM 2041 O O . LYS B 1 116 ? -0.263 -19.094 12.703 1 64.19 116 LYS B O 1
ATOM 2046 N N . PHE B 1 117 ? 1.103 -18.203 11.266 1 63.41 117 PHE B N 1
ATOM 2047 C CA . PHE B 1 117 ? 1.533 -17.422 12.422 1 63.41 117 PHE B CA 1
ATOM 2048 C C . PHE B 1 117 ? 0.62 -16.219 12.633 1 63.41 117 PHE B C 1
ATOM 2050 O O . PHE B 1 117 ? 0.63 -15.273 11.844 1 63.41 117 PHE B O 1
ATOM 2057 N N . ARG B 1 118 ? -0.183 -16.391 13.578 1 64.62 118 ARG B N 1
ATOM 2058 C CA . ARG B 1 118 ? -1.175 -15.391 13.945 1 64.62 118 ARG B CA 1
ATOM 2059 C C . ARG B 1 118 ? -0.536 -14.258 14.742 1 64.62 118 ARG B C 1
ATOM 2061 O O . ARG B 1 118 ? -1.166 -13.227 14.977 1 64.62 118 ARG B O 1
ATOM 2068 N N . ARG B 1 119 ? 0.858 -14.5 15.062 1 66.25 119 ARG B N 1
ATOM 2069 C CA . ARG B 1 119 ? 1.46 -13.562 16 1 66.25 119 ARG B CA 1
ATOM 2070 C C . ARG B 1 119 ? 1.91 -12.289 15.305 1 66.25 119 ARG B C 1
ATOM 2072 O O . ARG B 1 119 ? 2.287 -11.312 15.953 1 66.25 119 ARG B O 1
ATOM 2079 N N . THR B 1 120 ? 1.893 -12.547 14.016 1 72.5 120 THR B N 1
ATOM 2080 C CA . THR B 1 120 ? 2.295 -11.352 13.281 1 72.5 120 THR B CA 1
ATOM 2081 C C . THR B 1 120 ? 1.108 -10.75 12.531 1 72.5 120 THR B C 1
ATOM 2083 O O . THR B 1 120 ? 0.205 -11.477 12.102 1 72.5 120 THR B O 1
ATOM 2086 N N . ILE B 1 121 ? 1.1 -9.477 12.547 1 79.38 121 ILE B N 1
ATOM 2087 C CA . ILE B 1 121 ? 0.018 -8.812 11.836 1 79.38 121 ILE B CA 1
ATOM 2088 C C . ILE B 1 121 ? 0.262 -8.898 10.328 1 79.38 121 ILE B C 1
ATOM 2090 O O . ILE B 1 121 ? -0.667 -9.133 9.555 1 79.38 121 ILE B O 1
ATOM 2094 N N . MET B 1 122 ? 1.589 -8.836 10.055 1 90.31 122 MET B N 1
ATOM 2095 C CA . MET B 1 122 ? 1.926 -8.906 8.633 1 90.31 122 MET B CA 1
ATOM 2096 C C . MET B 1 122 ? 2.793 -10.125 8.344 1 90.31 122 MET B C 1
ATOM 2098 O O . MET B 1 122 ? 3.76 -10.398 9.055 1 90.31 122 MET B O 1
ATOM 2102 N N . GLY B 1 123 ? 2.465 -10.836 7.387 1 91.12 123 GLY B N 1
ATOM 2103 C CA . GLY B 1 123 ? 3.234 -12 6.977 1 91.12 123 GLY B CA 1
ATOM 2104 C C . GLY B 1 123 ? 4.617 -11.648 6.461 1 91.12 123 GLY B C 1
ATOM 2105 O O . GLY B 1 123 ? 4.852 -10.523 6.016 1 91.12 123 GLY B O 1
ATOM 2106 N N . SER B 1 124 ? 5.461 -12.633 6.477 1 91.62 124 SER B N 1
ATOM 2107 C CA . SER B 1 124 ? 6.859 -12.445 6.105 1 91.62 124 SER B CA 1
ATOM 2108 C C . SER B 1 124 ? 6.996 -12.07 4.637 1 91.62 124 SER B C 1
ATOM 2110 O O . SER B 1 124 ? 7.852 -11.258 4.277 1 91.62 124 SER B O 1
ATOM 2112 N N . VAL B 1 125 ? 6.164 -12.555 3.781 1 93.5 125 VAL B N 1
ATOM 2113 C CA . VAL B 1 125 ? 6.254 -12.281 2.35 1 93.5 125 VAL B CA 1
ATOM 2114 C C . VAL B 1 125 ? 5.812 -10.852 2.066 1 93.5 125 VAL B C 1
ATOM 2116 O O . VAL B 1 125 ? 6.535 -10.086 1.426 1 93.5 125 VAL B O 1
ATOM 2119 N N . SER B 1 126 ? 4.684 -10.453 2.564 1 95.69 126 SER B N 1
ATOM 2120 C CA . SER B 1 126 ? 4.199 -9.094 2.365 1 95.69 126 SER B CA 1
ATOM 2121 C C . SER B 1 126 ? 5.152 -8.07 2.979 1 95.69 126 SER B C 1
ATOM 2123 O O . SER B 1 126 ? 5.398 -7.016 2.396 1 95.69 126 SER B O 1
ATOM 2125 N N . ASP B 1 127 ? 5.66 -8.438 4.086 1 94.06 127 ASP B N 1
ATOM 2126 C CA . ASP B 1 127 ? 6.637 -7.566 4.734 1 94.06 127 ASP B CA 1
ATOM 2127 C C . ASP B 1 127 ? 7.867 -7.371 3.854 1 94.06 127 ASP B C 1
ATOM 2129 O O . ASP B 1 127 ? 8.336 -6.246 3.672 1 94.06 127 ASP B O 1
ATOM 2133 N N . PHE B 1 128 ? 8.344 -8.453 3.314 1 94.75 128 PHE B N 1
ATOM 2134 C CA . PHE B 1 128 ? 9.5 -8.375 2.426 1 94.75 128 PHE B CA 1
ATOM 2135 C C . PHE B 1 128 ? 9.188 -7.516 1.208 1 94.75 128 PHE B C 1
ATOM 2137 O O . PHE B 1 128 ? 9.984 -6.66 0.826 1 94.75 128 PHE B O 1
ATOM 2144 N N . VAL B 1 129 ? 8.086 -7.633 0.642 1 97 129 VAL B N 1
ATOM 2145 C CA . VAL B 1 129 ? 7.707 -6.938 -0.583 1 97 129 VAL B CA 1
ATOM 2146 C C . VAL B 1 129 ? 7.617 -5.434 -0.316 1 97 129 VAL B C 1
ATOM 2148 O O . VAL B 1 129 ? 8.156 -4.629 -1.078 1 97 129 VAL B O 1
ATOM 2151 N N . VAL B 1 130 ? 7.012 -5.07 0.757 1 96 130 VAL B N 1
ATOM 2152 C CA . VAL B 1 130 ? 6.824 -3.652 1.046 1 96 130 VAL B CA 1
ATOM 2153 C C . VAL B 1 130 ? 8.18 -2.988 1.276 1 96 130 VAL B C 1
ATOM 2155 O O . VAL B 1 130 ? 8.375 -1.821 0.925 1 96 130 VAL B O 1
ATOM 2158 N N . HIS B 1 131 ? 9.125 -3.723 1.668 1 94.44 131 HIS B N 1
ATOM 2159 C CA . HIS B 1 131 ? 10.422 -3.154 2.016 1 94.44 131 HIS B CA 1
ATOM 2160 C C . HIS B 1 131 ? 11.367 -3.172 0.82 1 94.44 131 HIS B C 1
ATOM 2162 O O . HIS B 1 131 ? 12.359 -2.439 0.796 1 94.44 131 HIS B O 1
ATOM 2168 N N . HIS B 1 132 ? 10.992 -3.959 -0.204 1 94.88 132 HIS B N 1
ATOM 2169 C CA . HIS B 1 132 ? 12.031 -4.18 -1.197 1 94.88 132 HIS B CA 1
ATOM 2170 C C . HIS B 1 132 ? 11.531 -3.873 -2.604 1 94.88 132 HIS B C 1
ATOM 2172 O O . HIS B 1 132 ? 12.328 -3.762 -3.541 1 94.88 132 HIS B O 1
ATOM 2178 N N . ALA B 1 133 ? 10.242 -3.783 -2.738 1 95.69 133 ALA B N 1
ATOM 2179 C CA . ALA B 1 133 ? 9.727 -3.484 -4.074 1 95.69 133 ALA B CA 1
ATOM 2180 C C . ALA B 1 133 ? 10.242 -2.139 -4.57 1 95.69 133 ALA B C 1
ATOM 2182 O O . ALA B 1 133 ? 10.367 -1.188 -3.795 1 95.69 133 ALA B O 1
ATOM 2183 N N . HIS B 1 134 ? 10.461 -2.016 -5.836 1 94.25 134 HIS B N 1
ATOM 2184 C CA . HIS B 1 134 ? 10.93 -0.774 -6.438 1 94.25 134 HIS B CA 1
ATOM 2185 C C . HIS B 1 134 ? 9.781 0.193 -6.691 1 94.25 134 HIS B C 1
ATOM 2187 O O . HIS B 1 134 ? 10.008 1.373 -6.969 1 94.25 134 HIS B O 1
ATOM 2193 N N . CYS B 1 135 ? 8.609 -0.3 -6.637 1 96.38 135 CYS B N 1
ATOM 2194 C CA . CYS B 1 135 ? 7.402 0.456 -6.93 1 96.38 135 CYS B CA 1
ATOM 2195 C C . CYS B 1 135 ? 6.461 0.463 -5.734 1 96.38 135 CYS B C 1
ATOM 2197 O O . CYS B 1 135 ? 6.691 -0.243 -4.75 1 96.38 135 CYS B O 1
ATOM 2199 N N . PRO B 1 136 ? 5.438 1.261 -5.75 1 97.31 136 PRO B N 1
ATOM 2200 C CA . PRO B 1 136 ? 4.465 1.298 -4.656 1 97.31 136 PRO B CA 1
ATOM 2201 C C . PRO B 1 136 ? 3.82 -0.062 -4.395 1 97.31 136 PRO B C 1
ATOM 2203 O O . PRO B 1 136 ? 3.672 -0.868 -5.316 1 97.31 136 PRO B O 1
ATOM 2206 N N . VAL B 1 137 ? 3.49 -0.285 -3.152 1 98.25 137 VAL B N 1
ATOM 2207 C CA . VAL B 1 137 ? 2.867 -1.538 -2.74 1 98.25 137 VAL B CA 1
ATOM 2208 C C . VAL B 1 137 ? 1.57 -1.248 -1.986 1 98.25 137 VAL B C 1
ATOM 2210 O O . VAL B 1 137 ? 1.552 -0.43 -1.063 1 98.25 137 VAL B O 1
ATOM 2213 N N . LEU B 1 138 ? 0.544 -1.837 -2.424 1 98.19 138 LEU B N 1
ATOM 2214 C CA . LEU B 1 138 ? -0.732 -1.826 -1.718 1 98.19 138 LEU B CA 1
ATOM 2215 C C . LEU B 1 138 ? -0.885 -3.072 -0.851 1 98.19 138 LEU B C 1
ATOM 2217 O O . LEU B 1 138 ? -0.933 -4.191 -1.368 1 98.19 138 LEU B O 1
ATOM 2221 N N . VAL B 1 139 ? -0.918 -2.867 0.41 1 97.69 139 VAL B N 1
ATOM 2222 C CA . VAL B 1 139 ? -1.122 -3.955 1.36 1 97.69 139 VAL B CA 1
ATOM 2223 C C . VAL B 1 139 ? -2.57 -3.951 1.846 1 97.69 139 VAL B C 1
ATOM 2225 O O . VAL B 1 139 ? -3.012 -3 2.494 1 97.69 139 VAL B O 1
ATOM 2228 N N . CYS B 1 140 ? -3.256 -5.023 1.577 1 97.19 140 CYS B N 1
ATOM 2229 C CA . CYS B 1 140 ? -4.688 -5.074 1.859 1 97.19 140 CYS B CA 1
ATOM 2230 C C . CYS B 1 140 ? -4.965 -5.898 3.109 1 97.19 140 CYS B C 1
ATOM 2232 O O . CYS B 1 140 ? -4.879 -7.129 3.08 1 97.19 140 CYS B O 1
ATOM 2234 N N . ARG B 1 141 ? -5.254 -5.199 4.09 1 88.75 141 ARG B N 1
ATOM 2235 C CA . ARG B 1 141 ? -5.633 -5.867 5.328 1 88.75 141 ARG B CA 1
ATOM 2236 C C . ARG B 1 141 ? -7.105 -6.27 5.309 1 88.75 141 ARG B C 1
ATOM 2238 O O . ARG B 1 141 ? -7.984 -5.418 5.176 1 88.75 141 ARG B O 1
ATOM 2245 N N . HIS B 1 142 ? -7.207 -7.543 5.41 1 76.81 142 HIS B N 1
ATOM 2246 C CA . HIS B 1 142 ? -8.547 -8.109 5.488 1 76.81 142 HIS B CA 1
ATOM 2247 C C . HIS B 1 142 ? -9.156 -7.902 6.875 1 76.81 142 HIS B C 1
ATOM 2249 O O . HIS B 1 142 ? -8.492 -8.133 7.887 1 76.81 142 HIS B O 1
ATOM 2255 N N . LYS B 1 143 ? -10.273 -7.129 6.895 1 67.38 143 LYS B N 1
ATOM 2256 C CA . LYS B 1 143 ? -10.953 -6.961 8.18 1 67.38 143 LYS B CA 1
ATOM 2257 C C . LYS B 1 143 ? -11.336 -8.312 8.773 1 67.38 143 LYS B C 1
ATOM 2259 O O . LYS B 1 143 ? -11.742 -9.227 8.055 1 67.38 143 LYS B O 1
ATOM 2264 N N . ASP B 1 144 ? -10.609 -8.633 9.836 1 55.22 144 ASP B N 1
ATOM 2265 C CA . ASP B 1 144 ? -11.062 -9.836 10.531 1 55.22 144 ASP B CA 1
ATOM 2266 C C . ASP B 1 144 ? -12.586 -9.859 10.641 1 55.22 144 ASP B C 1
ATOM 2268 O O . ASP B 1 144 ? -13.211 -8.836 10.914 1 55.22 144 ASP B O 1
ATOM 2272 N N . LYS B 1 145 ? -13.195 -10.898 10.008 1 38.34 145 LYS B N 1
ATOM 2273 C CA . LYS B 1 145 ? -14.594 -11.133 10.344 1 38.34 145 LYS B CA 1
ATOM 2274 C C . LYS B 1 145 ? -14.797 -11.211 11.859 1 38.34 145 LYS B C 1
ATOM 2276 O O . LYS B 1 145 ? -13.891 -11.617 12.586 1 38.34 145 LYS B O 1
#

=== Feature glossary ===
Reading guide. The protein is described through the following features:

Foldseek 3Di. A 3Di character summarizes, for each residue, the relative orientation of the Cα frame of its nearest spatial neighbor. Because it encodes fold topology rather than chemistry, 3Di alignments detect remote structural similarity that sequence alignment misses.

Contact-map, Ramachandran, and PAE plots. Plot images: a contact map (which residues are close in 3D, as an N×N binary image), a Ramachandran scatter (backbone torsion angles, revealing secondary-structure composition at a glance), and — for AlphaFold structures — a PAE heatmap (pairwise prediction confidence).

Radius of gyration, Cα contacts, bounding box. Radius of gyration (Rg) is the root-mean-square distance of Cα atoms from their centroid — a single number for overall size and compactness. A globular domain of N residues has Rg ≈ 2.2·N^0.38 Å; an extended or disordered chain has a much larger Rg. The Cα contact count is the number of residue pairs whose Cα atoms are within 8 Å and are more than four positions apart in sequence — a standard proxy for tertiary packing density. The bounding box is the smallest axis-aligned box enclosing all Cα atoms.

Secondary structure (8-state, DSSP). Eight-state secondary structure (DSSP): H is the canonical α-helix, G the tighter 3₁₀-helix, I the wider π-helix; E/B are β-structure, T and S are turns and bends, and '-' is everything else. DSSP derives these from the pattern of main-chain N–H···O=C hydrogen bonds, not from the sequence.

B-factor. B-factor (Debye–Waller factor) reflects atomic displacement in the crystal lattice. It is an experimental observable (units Å²), not a prediction; low values mean the atom is pinned down, high values mean it moves or is heterogeneous across the crystal.

pLDDT. pLDDT is the predicted lDDT-Cα score: AlphaFold's confidence that the local environment of each residue (all inter-atomic distances within 15 Å) is correctly placed. It is a per-residue number between 0 and 100, with higher meaning more reliable.

Nearest PDB structures. Nearest PDB neighbors are the top structural matches found by Foldseek when searching this structure against the entire Protein Data Bank. Each hit reports a TM-score (0 to 1; >0.5 almost always implies the same fold) and an E-value. These are *structural* homologs — they may share no detectable sequence similarity.

Solvent-accessible surface area. Accessible surface area quantifies burial. A residue with SASA near zero is packed into the hydrophobic core; one with SASA >100 Å² sits on the surface. Computed here via the Shrake–Rupley numerical algorithm with a 1.4 Å probe.

Rendered structure images. Structure images are PyMOL renders from six orthogonal camera directions. Cartoon representation draws helices as coils and strands as arrows; sticks shows the backbone as bonds; surface shows the solvent-excluded envelope. Rainbow coloring maps sequence position to hue (blue→red, N→C); chain coloring assigns a distinct color per polypeptide.

Backbone torsions (φ/ψ). φ (phi) and ψ (psi) are the two rotatable backbone dihedrals per residue: φ is the C(i-1)–N–Cα–C torsion, ψ is the N–Cα–C–N(i+1) torsion, both in degrees on (−180°, 180°]. α-helical residues cluster near (−60°, −45°); β-strand residues near (−120°, +130°). A Ramachandran plot is simply a scatter of (φ, ψ) for every residue.

Predicted aligned error. Predicted Aligned Error (PAE) is an AlphaFold confidence matrix: entry (i, j) is the expected error in the position of residue j, in ångströms, when the prediction is superimposed on the true structure at residue i. Low PAE within a block of residues means that block is internally rigid and well-predicted; high PAE between two blocks means their relative placement is uncertain even if each block individually is confident.

mmCIF coordinates. Structure coordinates are given as an mmCIF _atom_site loop: one row per atom with element, residue name, chain id, sequence number, and x/y/z position in Å. Only the four main-chain atoms per residue are included here; side chains are omitted to keep the record compact.

InterPro / GO / CATH / organism. Database cross-references. InterPro integrates a dozen domain/family signature databases into unified entries with residue-range hits. GO terms attach function/process/location labels with evidence codes. CATH codes position the fold in a four-level structural taxonomy. Organism is the NCBI-taxonomy species name.

Secondary structure (3-state, P-SEA). SS3 is a coarse helix/strand/coil call (letters a/b/c) made by the P-SEA algorithm from inter-Cα distances and dihedrals. It is less detailed than DSSP but needs only Cα positions.

Sequence. Sequence gives the chain of amino acids in standard one-letter code (A=alanine, C=cysteine, …, Y=tyrosine), read N→C. It is the only feature that is directly encoded by the gene; all structural features are derived from the folded form of this sequence.